Protein AF-A0A918MX48-F1 (afdb_monomer_lite)

Sequence (184 aa):
MATEWIDIVDTTIKIGLGAIITALASFSTTKFQNSKAVEKESKQIKREMLLVAVEKSDEYIQFLSEYFSRLAGLVDSLPKANSEPDFWQEAEDWVKEIEEKVLNARENVYIAQSRLQLLGFTEVTTILYSIRQLEVSIRQFYPNIKEQKKLPTSEFLDNWANQFSNRKNAFQQQVSNEFHTHCV

pLDDT: mean 87.93, std 11.64, range [53.25, 98.0]

Secondary structure (DSSP, 8-state):
-HHHHHHHHHHHHHHHHHHHHHHHHHHHHHHHHHHHHHHHHHHHHHHHHHHHHHHHHHHHHHHHHHHHHHHHHHHHHGGGTTT-TTHHHHHHHHHHHHHHHHHHHHHHHHHHHHHHHHTT-HHHHHHHHHHHHHHHHHHTHHHHHHHH--PPPHHHHHHHHHHHHHHHHHHHHHHHHHHHHHT-

Structure (mmCIF, N/CA/C/O backbone):
data_AF-A0A918MX48-F1
#
_entry.id   AF-A0A918MX48-F1
#
loop_
_atom_site.group_PDB
_atom_site.id
_atom_site.type_symbol
_atom_site.label_atom_id
_atom_site.label_alt_id
_atom_site.label_comp_id
_atom_site.label_asym_id
_atom_site.label_entity_id
_atom_site.label_seq_id
_atom_site.pdbx_PDB_ins_code
_atom_site.Cartn_x
_atom_site.Cartn_y
_atom_site.Cartn_z
_atom_site.occupancy
_atom_site.B_iso_or_equiv
_atom_site.auth_seq_id
_atom_site.auth_comp_id
_atom_site.auth_asym_id
_atom_site.auth_atom_id
_atom_site.pdbx_PDB_model_num
ATOM 1 N N . MET A 1 1 ? -61.805 -0.176 64.898 1.00 53.41 1 MET A N 1
ATOM 2 C CA . MET A 1 1 ? -60.732 0.843 64.881 1.00 53.41 1 MET A CA 1
ATOM 3 C C . MET A 1 1 ? -59.317 0.270 65.058 1.00 53.41 1 MET A C 1
ATOM 5 O O . MET A 1 1 ? -58.376 0.976 64.739 1.00 53.41 1 MET A O 1
ATOM 9 N N . ALA A 1 2 ? -59.118 -0.980 65.520 1.00 53.25 2 ALA A N 1
ATOM 10 C CA . ALA A 1 2 ? -57.775 -1.591 65.603 1.00 53.25 2 ALA A CA 1
ATOM 11 C C . ALA A 1 2 ? -57.290 -2.238 64.283 1.00 53.25 2 ALA A C 1
ATOM 13 O O . ALA A 1 2 ? -56.091 -2.336 64.052 1.00 53.25 2 ALA A O 1
ATOM 14 N N . THR A 1 3 ? -58.209 -2.654 63.408 1.00 59.28 3 THR A N 1
ATOM 15 C CA . THR A 1 3 ? -57.914 -3.300 62.116 1.00 59.28 3 THR A CA 1
ATOM 16 C C . THR A 1 3 ? -57.483 -2.317 61.020 1.00 59.28 3 THR A C 1
ATOM 18 O O . THR A 1 3 ? -56.570 -2.629 60.268 1.00 59.28 3 THR A O 1
ATOM 21 N N . GLU A 1 4 ? -58.036 -1.098 60.984 1.00 60.75 4 GLU A N 1
ATOM 22 C CA . GLU A 1 4 ? -57.677 -0.071 59.983 1.00 60.75 4 GLU A CA 1
ATOM 23 C C . GLU A 1 4 ? -56.207 0.362 60.057 1.00 60.75 4 GLU A C 1
ATOM 25 O O . GLU A 1 4 ? -55.566 0.538 59.028 1.00 60.75 4 GLU A O 1
ATOM 30 N N . TRP A 1 5 ? -55.638 0.495 61.260 1.00 54.50 5 TRP A N 1
ATOM 31 C CA . TRP A 1 5 ? -54.227 0.868 61.418 1.00 54.50 5 TRP A CA 1
ATOM 32 C C . TRP A 1 5 ? -53.270 -0.225 60.929 1.00 54.50 5 TRP A C 1
ATOM 34 O O . TRP A 1 5 ? -52.214 0.089 60.388 1.00 54.50 5 TRP A O 1
ATOM 44 N N . ILE A 1 6 ? -53.644 -1.497 61.083 1.00 63.66 6 ILE A N 1
ATOM 45 C CA . ILE A 1 6 ? -52.844 -2.637 60.616 1.00 63.66 6 ILE A CA 1
ATOM 46 C C . ILE A 1 6 ? -52.902 -2.734 59.084 1.00 63.66 6 ILE A C 1
ATOM 48 O O . ILE A 1 6 ? -51.861 -2.911 58.452 1.00 63.66 6 ILE A O 1
ATOM 52 N N . ASP A 1 7 ? -54.076 -2.518 58.482 1.00 61.09 7 ASP A N 1
ATOM 53 C CA . ASP A 1 7 ? -54.243 -2.513 57.020 1.00 61.09 7 ASP A CA 1
ATOM 54 C C . ASP A 1 7 ? -53.530 -1.330 56.342 1.00 61.09 7 ASP A C 1
ATOM 56 O O . ASP A 1 7 ? -52.930 -1.490 55.275 1.00 61.09 7 ASP A O 1
ATOM 60 N N . ILE A 1 8 ? -53.524 -0.145 56.965 1.00 62.09 8 ILE A N 1
ATOM 61 C CA . ILE A 1 8 ? -52.783 1.026 56.464 1.00 62.09 8 ILE A CA 1
ATOM 62 C C . ILE A 1 8 ? -51.270 0.766 56.498 1.00 62.09 8 ILE A C 1
ATOM 64 O O . ILE A 1 8 ? -50.558 1.133 55.559 1.00 62.09 8 ILE A O 1
ATOM 68 N N . VAL A 1 9 ? -50.766 0.104 57.543 1.00 65.12 9 VAL A N 1
ATOM 69 C CA . VAL A 1 9 ? -49.341 -0.235 57.674 1.00 65.12 9 VAL A CA 1
ATOM 70 C C . VAL A 1 9 ? -48.923 -1.303 56.656 1.00 65.12 9 VAL A C 1
ATOM 72 O O . VAL A 1 9 ? -47.915 -1.109 55.978 1.00 65.12 9 VAL A O 1
ATOM 75 N N . ASP A 1 10 ? -49.703 -2.372 56.464 1.00 57.59 10 ASP A N 1
ATOM 76 C CA . ASP A 1 10 ? -49.417 -3.409 55.454 1.00 57.59 10 ASP A CA 1
ATOM 77 C C . ASP A 1 10 ? -49.430 -2.839 54.024 1.00 57.59 10 ASP A C 1
ATOM 79 O O . ASP A 1 10 ? -48.530 -3.097 53.219 1.00 57.59 10 ASP A O 1
ATOM 83 N N . THR A 1 11 ? -50.400 -1.972 53.730 1.00 62.78 11 THR A N 1
ATOM 84 C CA . THR A 1 11 ? -50.514 -1.303 52.427 1.00 62.78 11 THR A CA 1
ATOM 85 C C . THR A 1 11 ? -49.343 -0.346 52.182 1.00 62.78 11 THR A C 1
ATOM 87 O O . THR A 1 11 ? -48.757 -0.345 51.098 1.00 62.78 11 THR A O 1
ATOM 90 N N . THR A 1 12 ? -48.930 0.422 53.195 1.00 59.81 12 THR A N 1
ATOM 91 C CA . THR A 1 12 ? -47.794 1.356 53.093 1.00 59.81 12 THR A CA 1
ATOM 92 C C . THR A 1 12 ? -46.466 0.619 52.919 1.00 59.81 12 THR A C 1
ATOM 94 O O . THR A 1 12 ? -45.634 1.037 52.114 1.00 59.81 12 THR A O 1
ATOM 97 N N . ILE A 1 13 ? -46.272 -0.510 53.611 1.00 61.72 13 ILE A N 1
ATOM 98 C CA . ILE A 1 13 ? -45.080 -1.357 53.460 1.00 61.72 13 ILE A CA 1
ATOM 99 C C . ILE A 1 13 ? -45.036 -1.976 52.060 1.00 61.72 13 ILE A C 1
ATOM 101 O O . ILE A 1 13 ? -43.988 -1.937 51.419 1.00 61.72 13 ILE A O 1
ATOM 105 N N . LYS A 1 14 ? -46.159 -2.483 51.535 1.00 62.56 14 LYS A N 1
ATOM 106 C CA . LYS A 1 14 ? -46.230 -3.034 50.168 1.00 62.56 14 LYS A CA 1
ATOM 107 C C . LYS A 1 14 ? -45.936 -1.986 49.096 1.00 62.56 14 LYS A C 1
ATOM 109 O O . LYS A 1 14 ? -45.172 -2.262 48.170 1.00 62.56 14 LYS A O 1
ATOM 114 N N . ILE A 1 15 ? -46.491 -0.782 49.233 1.00 67.19 15 ILE A N 1
ATOM 115 C CA . ILE A 1 15 ? -46.255 0.320 48.290 1.00 67.19 15 ILE A CA 1
ATOM 116 C C . ILE A 1 15 ? -44.806 0.817 48.391 1.00 67.19 15 ILE A C 1
ATOM 118 O O . ILE A 1 15 ? -44.139 0.983 47.368 1.00 67.19 15 ILE A O 1
ATOM 122 N N . GLY A 1 16 ? -44.286 0.997 49.608 1.00 64.50 16 GLY A N 1
ATOM 123 C CA . GLY A 1 16 ? -42.907 1.424 49.848 1.00 64.50 16 GLY A CA 1
ATOM 124 C C . GLY A 1 16 ? -41.877 0.418 49.330 1.00 64.50 16 GLY A C 1
ATOM 125 O O . GLY A 1 16 ? -40.906 0.803 48.680 1.00 64.50 16 GLY A O 1
ATOM 126 N N . LEU A 1 17 ? -42.118 -0.880 49.530 1.00 68.00 17 LEU A N 1
ATOM 127 C CA . LEU A 1 17 ? -41.256 -1.944 49.017 1.00 68.00 17 LEU A CA 1
ATOM 128 C C . LEU A 1 17 ? -41.303 -2.014 47.482 1.00 68.00 17 LEU A C 1
ATOM 130 O O . LEU A 1 17 ? -40.258 -2.132 46.844 1.00 68.00 17 LEU A O 1
ATOM 134 N N . GLY A 1 18 ? -42.487 -1.861 46.879 1.00 66.75 18 GLY A N 1
ATOM 135 C CA . GLY A 1 18 ? -42.643 -1.774 45.424 1.00 66.75 18 GLY A CA 1
ATOM 136 C C . GLY A 1 18 ? -41.895 -0.583 44.814 1.00 66.75 18 GLY A C 1
ATOM 137 O O . GLY A 1 18 ? -41.223 -0.731 43.789 1.00 66.75 18 GLY A O 1
ATOM 138 N N . ALA A 1 19 ? -41.930 0.579 45.473 1.00 71.69 19 ALA A N 1
ATOM 139 C CA . ALA A 1 19 ? -41.192 1.769 45.052 1.00 71.69 19 ALA A CA 1
ATOM 140 C C . ALA A 1 19 ? -39.667 1.577 45.144 1.00 71.69 19 ALA A C 1
ATOM 142 O O . ALA A 1 19 ? -38.948 1.945 44.215 1.00 71.69 19 ALA A O 1
ATOM 143 N N . ILE A 1 20 ? -39.167 0.942 46.212 1.00 69.31 20 ILE A N 1
ATOM 144 C CA . ILE A 1 20 ? -37.735 0.638 46.383 1.00 69.31 20 ILE A CA 1
ATOM 145 C C . ILE A 1 20 ? -37.249 -0.360 45.324 1.00 69.31 20 ILE A C 1
ATOM 147 O O . ILE A 1 20 ? -36.212 -0.131 44.700 1.00 69.31 20 ILE A O 1
ATOM 151 N N . ILE A 1 21 ? -38.004 -1.435 45.068 1.00 68.69 21 ILE A N 1
ATOM 152 C CA . ILE A 1 21 ? -37.676 -2.412 44.017 1.00 68.69 21 ILE A CA 1
ATOM 153 C C . ILE A 1 21 ? -37.633 -1.721 42.649 1.00 68.69 21 ILE A C 1
ATOM 155 O O . ILE A 1 21 ? -36.697 -1.934 41.880 1.00 68.69 21 ILE A O 1
ATOM 159 N N . THR A 1 22 ? -38.596 -0.840 42.369 1.00 69.50 22 THR A N 1
ATOM 160 C CA . THR A 1 22 ? -38.654 -0.080 41.112 1.00 69.50 22 THR A CA 1
ATOM 161 C C . THR A 1 22 ? -37.476 0.883 40.976 1.00 69.50 22 THR A C 1
ATOM 163 O O . THR A 1 22 ? -36.884 0.971 39.901 1.00 69.50 22 THR A O 1
ATOM 166 N N . ALA A 1 23 ? -37.083 1.569 42.051 1.00 67.31 23 ALA A N 1
ATOM 167 C CA . ALA A 1 23 ? -35.927 2.462 42.056 1.00 67.31 23 ALA A CA 1
ATOM 168 C C . ALA A 1 23 ? -34.610 1.701 41.816 1.00 67.31 23 ALA A C 1
ATOM 170 O O . ALA A 1 23 ? -33.801 2.123 40.989 1.00 67.31 23 ALA A O 1
ATOM 171 N N . LEU A 1 24 ? -34.418 0.548 42.469 1.00 70.94 24 LEU A N 1
ATOM 172 C CA . LEU A 1 24 ? -33.241 -0.307 42.275 1.00 70.94 24 LEU A CA 1
ATOM 173 C C . LEU A 1 24 ? -33.189 -0.911 40.866 1.00 70.94 24 LEU A C 1
ATOM 175 O O . LEU A 1 24 ? -32.135 -0.898 40.226 1.00 70.94 24 LEU A O 1
ATOM 179 N N . ALA A 1 25 ? -34.325 -1.395 40.358 1.00 67.81 25 ALA A N 1
ATOM 180 C CA . ALA A 1 25 ? -34.434 -1.920 39.001 1.00 67.81 25 ALA A CA 1
ATOM 181 C C . ALA A 1 25 ? -34.165 -0.827 37.958 1.00 67.81 25 ALA A C 1
ATOM 183 O O . ALA A 1 25 ? -33.414 -1.058 37.010 1.00 67.81 25 ALA A O 1
ATOM 184 N N . SER A 1 26 ? -34.705 0.377 38.163 1.00 70.56 26 SER A N 1
ATOM 185 C CA . SER A 1 26 ? -34.481 1.527 37.282 1.00 70.56 26 SER A CA 1
ATOM 186 C C . SER A 1 26 ? -33.014 1.951 37.294 1.00 70.56 26 SER A C 1
ATOM 188 O O . SER A 1 26 ? -32.421 2.097 36.234 1.00 70.56 26 SER A O 1
ATOM 190 N N . PHE A 1 27 ? -32.381 2.060 38.466 1.00 72.12 27 PHE A N 1
ATOM 191 C CA . PHE A 1 27 ? -30.959 2.400 38.568 1.00 72.12 27 PHE A CA 1
ATOM 192 C C . PHE A 1 27 ? -30.057 1.364 37.878 1.00 72.12 27 PHE A C 1
ATOM 194 O O . PHE A 1 27 ? -29.161 1.729 37.113 1.00 72.12 27 PHE A O 1
ATOM 201 N N . SER A 1 28 ? -30.323 0.071 38.095 1.00 70.88 28 SER A N 1
ATOM 202 C CA . SER A 1 28 ? -29.610 -1.025 37.427 1.00 70.88 28 SER A CA 1
ATOM 203 C C . SER A 1 28 ? -29.786 -0.974 35.905 1.00 70.88 28 SER A C 1
ATOM 205 O O . SER A 1 28 ? -28.806 -1.028 35.158 1.00 70.88 28 SER A O 1
ATOM 207 N N . THR A 1 29 ? -31.022 -0.779 35.439 1.00 68.38 29 THR A N 1
ATOM 208 C CA . THR A 1 29 ? -31.354 -0.710 34.010 1.00 68.38 29 THR A CA 1
ATOM 209 C C . THR A 1 29 ? -30.712 0.504 33.344 1.00 68.38 29 THR A C 1
ATOM 211 O O . THR A 1 29 ? -30.097 0.352 32.294 1.00 68.38 29 THR A O 1
ATOM 214 N N . THR A 1 30 ? -30.758 1.683 33.969 1.00 68.75 30 THR A N 1
ATOM 215 C CA . THR A 1 30 ? -30.115 2.904 33.461 1.00 68.75 30 THR A CA 1
ATOM 216 C C . THR A 1 30 ? -28.597 2.750 33.390 1.00 68.75 30 THR A C 1
ATOM 218 O O . THR A 1 30 ? -27.987 3.113 32.387 1.00 68.75 30 THR A O 1
ATOM 221 N N . LYS A 1 31 ? -27.961 2.153 34.409 1.00 72.94 31 LYS A N 1
ATOM 222 C CA . LYS A 1 31 ? -26.514 1.884 34.384 1.00 72.94 31 LYS A CA 1
ATOM 223 C C . LYS A 1 31 ? -26.143 0.911 33.260 1.00 72.94 31 LYS A C 1
ATOM 225 O O . LYS A 1 31 ? -25.162 1.134 32.553 1.00 72.94 31 LYS A O 1
ATOM 230 N N . PHE A 1 32 ? -26.940 -0.138 33.068 1.00 69.44 32 PHE A N 1
ATOM 231 C CA . PHE A 1 32 ? -26.747 -1.111 31.995 1.00 69.44 32 PHE A CA 1
ATOM 232 C C . PHE A 1 32 ? -26.967 -0.500 30.602 1.00 69.44 32 PHE A C 1
ATOM 234 O O . PHE A 1 32 ? -26.176 -0.741 29.692 1.00 69.44 32 PHE A O 1
ATOM 241 N N . GLN A 1 33 ? -27.995 0.336 30.436 1.00 70.06 33 GLN A N 1
ATOM 242 C CA . GLN A 1 33 ? -28.267 1.065 29.195 1.00 70.06 33 GLN A CA 1
ATOM 243 C C . GLN A 1 33 ? -27.150 2.057 28.860 1.00 70.06 33 GLN A C 1
ATOM 245 O O . GLN A 1 33 ? -26.678 2.059 27.726 1.00 70.06 33 GLN A O 1
ATOM 250 N N . ASN A 1 34 ? -26.667 2.830 29.837 1.00 75.44 34 ASN A N 1
ATOM 251 C CA . ASN A 1 34 ? -25.547 3.753 29.642 1.00 75.44 34 ASN A CA 1
ATOM 252 C C . ASN A 1 34 ? -24.256 3.009 29.279 1.00 75.44 34 ASN A C 1
ATOM 254 O O . ASN A 1 34 ? -23.550 3.425 28.367 1.00 75.44 34 ASN A O 1
ATOM 258 N N . SER A 1 35 ? -23.972 1.874 29.928 1.00 77.31 35 SER A N 1
ATOM 259 C CA . SER A 1 35 ? -22.823 1.031 29.569 1.00 77.31 35 SER A CA 1
ATOM 260 C C . SER A 1 35 ? -22.915 0.535 28.125 1.00 77.31 35 SER A C 1
ATOM 262 O O . SER A 1 35 ? -21.932 0.599 27.393 1.00 77.31 35 SER A O 1
ATOM 264 N N . LYS A 1 36 ? -24.097 0.075 27.694 1.00 81.44 36 LYS A N 1
ATOM 265 C CA . LYS A 1 36 ? -24.333 -0.347 26.306 1.00 81.44 36 LYS A CA 1
ATOM 266 C C . LYS A 1 36 ? -24.227 0.807 25.313 1.00 81.44 36 LYS A C 1
ATOM 268 O O . LYS A 1 36 ? -23.753 0.600 24.201 1.00 81.44 36 LYS A O 1
ATOM 273 N N . ALA A 1 37 ? -24.673 2.004 25.693 1.00 78.62 37 ALA A N 1
ATOM 274 C CA . ALA A 1 37 ? -24.559 3.194 24.858 1.00 78.62 37 ALA A CA 1
ATOM 275 C C . ALA A 1 37 ? -23.087 3.573 24.633 1.00 78.62 37 ALA A C 1
ATOM 277 O O . ALA A 1 37 ? -22.687 3.751 23.487 1.00 78.62 37 ALA A O 1
ATOM 278 N N . VAL A 1 38 ? -22.276 3.584 25.697 1.00 80.31 38 VAL A N 1
ATOM 279 C CA . VAL A 1 38 ? -20.828 3.849 25.624 1.00 80.31 38 VAL A CA 1
ATOM 280 C C . VAL A 1 38 ? -20.102 2.776 24.808 1.00 80.31 38 VAL A C 1
ATOM 282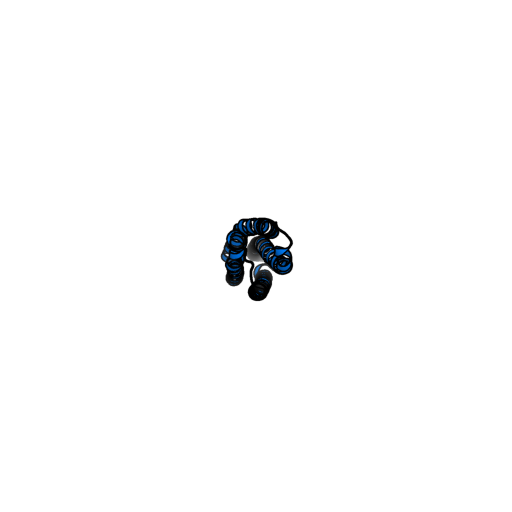 O O . VAL A 1 38 ? -19.245 3.093 23.987 1.00 80.31 38 VAL A O 1
ATOM 285 N N . GLU A 1 39 ? -20.450 1.499 24.985 1.00 83.94 39 GLU A N 1
ATOM 286 C CA . GLU A 1 39 ? -19.871 0.414 24.184 1.00 83.94 39 GLU A CA 1
ATOM 287 C C . GLU A 1 39 ? -20.217 0.568 22.696 1.00 83.94 39 GLU A C 1
ATOM 289 O O . GLU A 1 39 ? -19.342 0.454 21.837 1.00 83.94 39 GLU A O 1
ATOM 294 N N . LYS A 1 40 ? -21.481 0.878 22.385 1.00 85.06 40 LYS A N 1
ATOM 295 C CA . LYS A 1 40 ? -21.941 1.117 21.014 1.00 85.06 40 LYS A CA 1
ATOM 296 C C . LYS A 1 40 ? -21.210 2.298 20.373 1.00 85.06 40 LYS A C 1
ATOM 298 O O . LYS A 1 40 ? -20.770 2.178 19.233 1.00 85.06 40 LYS A O 1
ATOM 303 N N . GLU A 1 41 ? -21.063 3.403 21.097 1.00 83.69 41 GLU A N 1
ATOM 304 C CA . GLU A 1 41 ? -20.322 4.583 20.643 1.00 83.69 41 GLU A CA 1
ATOM 305 C C . GLU A 1 41 ? -18.843 4.251 20.405 1.00 83.69 41 GLU A C 1
ATOM 307 O O . GLU A 1 41 ? -18.296 4.575 19.354 1.00 83.69 41 GLU A O 1
ATOM 312 N N . SER A 1 42 ? -18.210 3.502 21.313 1.00 83.88 42 SER A N 1
ATOM 313 C CA . SER A 1 42 ? -16.828 3.046 21.137 1.00 83.88 42 SER A CA 1
ATOM 314 C C . SER A 1 42 ? -16.663 2.173 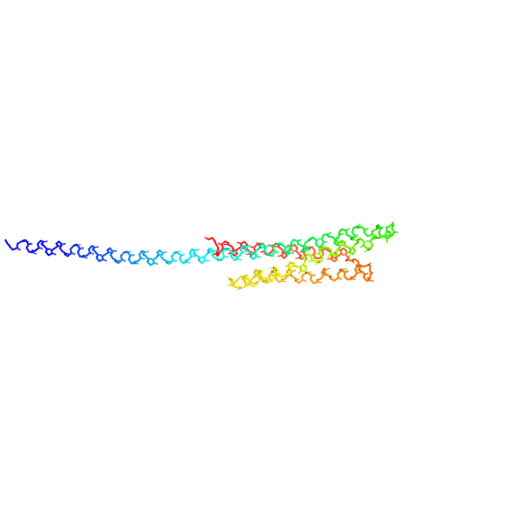19.889 1.00 83.88 42 SER A C 1
ATOM 316 O O . SER A 1 42 ? -15.755 2.414 19.092 1.00 83.88 42 SER A O 1
ATOM 318 N N . LYS A 1 43 ? -17.552 1.193 19.670 1.00 88.62 43 LYS A N 1
ATOM 319 C CA . LYS A 1 43 ? -17.542 0.362 18.452 1.00 88.62 43 LYS A CA 1
ATOM 320 C C . LYS A 1 43 ? -17.750 1.200 17.190 1.00 88.62 43 LYS A C 1
ATOM 322 O O . LYS A 1 43 ? -17.098 0.941 16.181 1.00 88.62 43 LYS A O 1
ATOM 327 N N . GLN A 1 44 ? -18.624 2.204 17.243 1.00 88.06 44 GLN A N 1
ATOM 328 C CA . GLN A 1 44 ? -18.864 3.111 16.124 1.00 88.06 44 GLN A CA 1
ATOM 329 C C . GLN A 1 44 ? -17.612 3.928 15.783 1.00 88.06 44 GLN A C 1
ATOM 331 O O . GLN A 1 44 ? -17.182 3.909 14.632 1.00 88.06 44 GLN A O 1
ATOM 336 N N . ILE A 1 45 ? -16.980 4.565 16.772 1.00 87.06 45 ILE A N 1
ATOM 337 C CA . ILE A 1 45 ? -15.749 5.344 16.568 1.00 87.06 45 ILE A CA 1
ATOM 338 C C . ILE A 1 45 ? -14.637 4.454 16.000 1.00 87.06 45 ILE A C 1
ATOM 340 O O . ILE A 1 45 ? -13.975 4.833 15.034 1.00 87.06 45 ILE A O 1
ATOM 344 N N . LYS A 1 46 ? -14.452 3.242 16.545 1.00 88.31 46 LYS A N 1
ATOM 345 C CA . LYS A 1 46 ? -13.467 2.278 16.024 1.00 88.31 46 LYS A CA 1
ATOM 346 C C . LYS A 1 46 ? -13.737 1.922 14.566 1.00 88.31 46 LYS A C 1
ATOM 348 O O . LYS A 1 46 ? -12.807 1.920 13.762 1.00 88.31 46 LYS A O 1
ATOM 353 N N . ARG A 1 47 ? -15.003 1.665 14.221 1.00 91.44 47 ARG A N 1
ATOM 354 C CA . ARG A 1 47 ? -15.429 1.364 12.852 1.00 91.44 47 ARG A CA 1
ATOM 355 C C . ARG A 1 47 ? -15.109 2.518 11.907 1.00 91.44 47 ARG A C 1
ATOM 357 O O . ARG A 1 47 ? -14.512 2.287 10.865 1.00 91.44 47 ARG A O 1
ATOM 364 N N . GLU A 1 48 ? -15.469 3.744 12.271 1.00 91.25 48 GLU A N 1
ATOM 365 C CA . GLU A 1 48 ? -15.209 4.938 11.457 1.00 91.25 48 GLU A CA 1
ATOM 366 C C . GLU A 1 48 ? -13.704 5.175 11.268 1.00 91.25 48 GLU A C 1
ATOM 368 O O . GLU A 1 48 ? -13.237 5.366 10.145 1.00 91.25 48 GLU A O 1
ATOM 373 N N . MET A 1 49 ? -12.917 5.088 12.345 1.00 89.38 49 MET A N 1
ATOM 374 C CA . MET A 1 49 ? -11.461 5.235 12.272 1.00 89.38 49 MET A CA 1
ATOM 375 C C . MET A 1 49 ? -10.811 4.162 11.394 1.00 89.38 49 MET A C 1
ATOM 377 O O . MET A 1 49 ? -9.915 4.492 10.612 1.00 89.38 49 MET A O 1
ATOM 381 N N . LEU A 1 50 ? -11.264 2.908 11.508 1.00 92.44 50 LEU A N 1
ATOM 382 C CA . LEU A 1 50 ? -10.778 1.796 10.695 1.00 92.44 50 LEU A CA 1
ATOM 383 C C . LEU A 1 50 ? -11.146 1.985 9.221 1.00 92.44 50 LEU A C 1
ATOM 385 O O . LEU A 1 50 ? -10.273 1.850 8.373 1.00 92.44 50 LEU A O 1
ATOM 389 N N . LEU A 1 51 ? -12.391 2.353 8.908 1.00 91.25 51 LEU A N 1
ATOM 390 C CA . LEU A 1 51 ? -12.831 2.573 7.526 1.00 91.25 51 LEU A CA 1
ATOM 391 C C . LEU A 1 51 ? -12.020 3.670 6.834 1.00 91.25 51 LEU A C 1
ATOM 393 O O . LEU A 1 51 ? -11.567 3.466 5.713 1.00 91.25 51 LEU A O 1
ATOM 397 N N . VAL A 1 52 ? -11.751 4.787 7.516 1.00 90.00 52 VAL A N 1
ATOM 398 C CA . VAL A 1 52 ? -10.902 5.834 6.930 1.00 90.00 52 VAL A CA 1
ATOM 399 C C . VAL A 1 52 ? -9.449 5.368 6.795 1.00 90.00 52 VAL A C 1
ATOM 401 O O . VAL A 1 52 ? -8.778 5.723 5.830 1.00 90.00 52 VAL A O 1
ATOM 404 N N . ALA A 1 53 ? -8.930 4.573 7.737 1.00 91.06 53 ALA A N 1
ATOM 405 C CA . ALA A 1 53 ? -7.588 4.009 7.599 1.00 91.06 53 ALA A CA 1
ATOM 406 C C . ALA A 1 53 ? -7.488 3.067 6.387 1.00 91.06 53 ALA A C 1
ATOM 408 O O . ALA A 1 53 ? -6.483 3.093 5.678 1.00 91.06 53 ALA A O 1
ATOM 409 N N . VAL A 1 54 ? -8.531 2.278 6.126 1.00 94.81 54 VAL A N 1
ATOM 410 C CA . VAL A 1 54 ? -8.627 1.401 4.952 1.00 94.81 54 VAL A CA 1
ATOM 411 C C . VAL A 1 54 ? -8.702 2.221 3.670 1.00 94.81 54 VAL A C 1
ATOM 413 O O . VAL A 1 54 ? -7.848 2.036 2.815 1.00 94.81 54 VAL A O 1
ATOM 416 N N . GLU A 1 55 ? -9.612 3.193 3.577 1.00 92.56 55 GLU A N 1
ATOM 417 C CA . GLU A 1 55 ? -9.750 4.085 2.413 1.00 92.56 55 GLU A CA 1
ATOM 418 C C . GLU A 1 55 ? -8.411 4.740 2.033 1.00 92.56 55 GLU A C 1
ATOM 420 O O . GLU A 1 55 ? -7.974 4.702 0.884 1.00 92.56 55 GLU A O 1
ATOM 425 N N . LYS A 1 56 ? -7.711 5.284 3.033 1.00 90.81 56 LYS A N 1
ATOM 426 C CA . LYS A 1 56 ? -6.412 5.939 2.856 1.00 90.81 56 LYS A CA 1
ATOM 427 C C . LYS A 1 56 ? -5.296 4.969 2.466 1.00 90.81 56 LYS A C 1
ATOM 429 O O . LYS A 1 56 ? -4.386 5.349 1.730 1.00 90.81 56 LYS A O 1
ATOM 434 N N . SER A 1 57 ? -5.353 3.732 2.956 1.00 94.75 57 SER A N 1
ATOM 435 C CA . SER A 1 57 ? -4.405 2.680 2.575 1.00 94.75 57 SER A CA 1
ATOM 436 C C . SER A 1 57 ? -4.664 2.183 1.156 1.00 94.75 57 SER A C 1
ATOM 438 O O . SER A 1 57 ? -3.710 1.966 0.413 1.00 94.75 57 SER A O 1
ATOM 440 N N . ASP A 1 58 ? -5.929 2.029 0.770 1.00 93.19 58 ASP A N 1
ATOM 441 C CA . ASP A 1 58 ? -6.339 1.519 -0.537 1.00 93.19 58 ASP A CA 1
ATOM 442 C C . ASP A 1 58 ? -5.937 2.468 -1.663 1.00 93.19 58 ASP A C 1
ATOM 444 O O . ASP A 1 58 ? -5.388 2.010 -2.662 1.00 93.19 58 ASP A O 1
ATOM 448 N N . GLU A 1 59 ? -6.112 3.780 -1.481 1.00 94.19 59 GLU A N 1
ATOM 449 C CA . GLU A 1 59 ? -5.644 4.787 -2.443 1.00 94.19 59 GLU A CA 1
ATOM 450 C C . GLU A 1 59 ? -4.130 4.659 -2.699 1.00 94.19 59 GLU A C 1
ATOM 452 O O . GLU A 1 59 ? -3.672 4.595 -3.842 1.00 94.19 59 GLU A O 1
ATOM 457 N N . TYR A 1 60 ? -3.341 4.537 -1.630 1.00 96.56 60 TYR A N 1
ATOM 458 C CA . TYR A 1 60 ? -1.897 4.339 -1.730 1.00 96.56 60 TYR A CA 1
ATOM 459 C C . TYR A 1 60 ? -1.530 3.007 -2.409 1.00 96.56 60 TYR A C 1
ATOM 461 O O . TYR A 1 60 ? -0.689 2.976 -3.311 1.00 96.56 60 TYR A O 1
ATOM 469 N N . ILE A 1 61 ? -2.172 1.903 -2.011 1.00 97.19 61 ILE A N 1
ATOM 470 C CA . ILE A 1 61 ? -1.960 0.568 -2.594 1.00 97.19 61 ILE A CA 1
ATOM 471 C C . ILE A 1 61 ? -2.328 0.567 -4.083 1.00 97.19 61 ILE A C 1
ATOM 473 O O . ILE A 1 61 ? -1.637 -0.067 -4.882 1.00 97.19 61 ILE A O 1
ATOM 477 N N . GLN A 1 62 ? -3.385 1.281 -4.471 1.00 96.81 62 GLN A N 1
ATOM 478 C CA . GLN A 1 62 ? -3.810 1.420 -5.858 1.00 96.81 62 GLN A CA 1
ATOM 479 C C . GLN A 1 62 ? -2.737 2.117 -6.695 1.00 96.81 62 GLN A C 1
ATOM 481 O O . GLN A 1 62 ? -2.323 1.561 -7.713 1.00 96.81 62 GLN A O 1
ATOM 486 N N . PHE A 1 63 ? -2.235 3.276 -6.260 1.00 97.31 63 PHE A N 1
ATOM 487 C CA . PHE A 1 63 ? -1.183 3.973 -7.005 1.00 97.31 63 PHE A CA 1
ATOM 488 C C . PHE A 1 63 ? 0.119 3.175 -7.062 1.00 97.31 63 PHE A C 1
ATOM 490 O O . PHE A 1 63 ? 0.778 3.160 -8.098 1.00 97.31 63 PHE A O 1
ATOM 497 N N . LEU A 1 64 ? 0.470 2.446 -6.000 1.00 97.19 64 LEU A N 1
ATOM 498 C CA . LEU A 1 64 ? 1.640 1.569 -6.011 1.00 97.19 64 LEU A CA 1
ATOM 499 C C . LEU A 1 64 ? 1.476 0.395 -6.997 1.00 97.19 64 LEU A C 1
ATOM 501 O O . LEU A 1 64 ? 2.418 0.034 -7.702 1.00 97.19 64 LEU A O 1
ATOM 505 N N . SER A 1 65 ? 0.272 -0.174 -7.092 1.00 97.38 65 SER A N 1
ATOM 506 C CA . SER A 1 65 ? -0.059 -1.215 -8.073 1.00 97.38 65 SER A CA 1
ATOM 507 C C . SER A 1 65 ? -0.025 -0.686 -9.510 1.00 97.38 65 SER A C 1
ATOM 509 O O . SER A 1 65 ? 0.435 -1.378 -10.421 1.00 97.38 65 SER A O 1
ATOM 511 N N . GLU A 1 66 ? -0.512 0.534 -9.733 1.00 97.62 66 GLU A N 1
ATOM 512 C CA . GLU A 1 66 ? -0.454 1.196 -11.037 1.00 97.62 66 GLU A CA 1
ATOM 513 C C . GLU A 1 66 ? 0.994 1.519 -11.425 1.00 97.62 66 GLU A C 1
ATOM 515 O O . GLU A 1 66 ? 1.379 1.286 -12.569 1.00 97.62 66 GLU A O 1
ATOM 520 N N . TYR A 1 67 ? 1.825 1.949 -10.471 1.00 97.56 67 TYR A N 1
ATOM 521 C CA . TYR A 1 67 ? 3.254 2.184 -10.687 1.00 97.56 67 TYR A CA 1
ATOM 522 C C . TYR A 1 67 ? 3.956 0.935 -11.216 1.00 97.56 67 TYR A C 1
ATOM 524 O O . TYR A 1 67 ? 4.648 0.977 -12.234 1.00 97.56 67 TYR A O 1
ATOM 532 N N . PHE A 1 68 ? 3.725 -0.198 -10.550 1.00 97.62 68 PHE A N 1
ATOM 533 C CA . PHE A 1 68 ? 4.207 -1.494 -11.008 1.00 97.62 68 PHE A CA 1
ATOM 534 C C . PHE A 1 68 ? 3.717 -1.825 -12.418 1.00 97.62 68 PHE A C 1
ATOM 536 O O . PHE A 1 68 ? 4.516 -2.212 -13.267 1.00 97.62 68 PHE A O 1
ATOM 543 N N . SER A 1 69 ? 2.425 -1.626 -12.683 1.00 97.62 69 SER A N 1
ATOM 544 C CA . SER A 1 69 ? 1.821 -1.950 -13.978 1.00 97.62 69 SER A CA 1
ATOM 545 C C . SER A 1 69 ? 2.427 -1.125 -15.116 1.00 97.62 69 SER A C 1
ATOM 547 O O . SER A 1 69 ? 2.689 -1.664 -16.189 1.00 97.62 69 SER A O 1
ATOM 549 N N . ARG A 1 70 ? 2.709 0.165 -14.880 1.00 97.31 70 ARG A N 1
ATOM 550 C CA . ARG A 1 70 ? 3.380 1.034 -15.859 1.00 97.31 70 ARG A CA 1
ATOM 551 C C . ARG A 1 70 ? 4.812 0.569 -16.130 1.00 97.31 70 ARG A C 1
ATOM 553 O O . ARG A 1 70 ? 5.197 0.454 -17.288 1.00 97.31 70 ARG A O 1
ATOM 560 N N . LEU A 1 71 ? 5.582 0.222 -15.095 1.00 97.06 71 LEU A N 1
ATOM 561 C CA . LEU A 1 71 ? 6.930 -0.327 -15.288 1.00 97.06 71 LEU A CA 1
ATOM 562 C C . LEU A 1 71 ? 6.928 -1.666 -16.032 1.00 97.06 71 LEU A C 1
ATOM 564 O O . LEU A 1 71 ? 7.766 -1.868 -16.907 1.00 97.06 71 LEU A O 1
ATOM 568 N N . ALA A 1 72 ? 6.000 -2.566 -15.706 1.00 96.81 72 ALA A N 1
ATOM 569 C CA . ALA A 1 72 ? 5.854 -3.836 -16.409 1.00 96.81 72 ALA A CA 1
ATOM 570 C C . ALA A 1 72 ? 5.509 -3.617 -17.891 1.00 96.81 72 ALA A C 1
ATOM 572 O O . ALA A 1 72 ? 6.184 -4.159 -18.763 1.00 96.81 72 ALA A O 1
ATOM 573 N N . GLY A 1 73 ? 4.555 -2.727 -18.186 1.00 95.94 73 GLY A N 1
ATOM 574 C CA . GLY A 1 73 ? 4.199 -2.373 -19.563 1.00 95.94 73 GLY A CA 1
ATOM 575 C C . GLY A 1 73 ? 5.348 -1.733 -20.353 1.00 95.94 73 GLY A C 1
ATOM 576 O O . GLY A 1 73 ? 5.480 -1.969 -21.556 1.00 95.94 73 GLY A O 1
ATOM 577 N N . LEU A 1 74 ? 6.220 -0.966 -19.689 1.00 95.81 74 LEU A N 1
ATOM 578 C CA . LEU A 1 74 ? 7.439 -0.436 -20.304 1.00 95.81 74 LEU A CA 1
ATOM 579 C C . LEU A 1 74 ? 8.460 -1.533 -20.613 1.00 95.81 74 LEU A C 1
ATOM 581 O O . LEU A 1 74 ? 9.083 -1.488 -21.672 1.00 95.81 74 LEU A O 1
ATOM 585 N N . VAL A 1 75 ? 8.621 -2.523 -19.730 1.00 95.69 75 VAL A N 1
ATOM 586 C CA . VAL A 1 75 ? 9.486 -3.687 -19.990 1.00 95.69 75 VAL A CA 1
ATOM 587 C C . VAL A 1 75 ? 8.982 -4.467 -21.202 1.00 95.69 75 VAL A C 1
ATOM 589 O O . VAL A 1 75 ? 9.776 -4.779 -22.089 1.00 95.69 75 VAL A O 1
ATOM 592 N N . ASP A 1 76 ? 7.672 -4.689 -21.305 1.00 94.38 76 ASP A N 1
ATOM 593 C CA . ASP A 1 76 ? 7.056 -5.350 -22.464 1.00 94.38 76 ASP A CA 1
ATOM 594 C C . ASP A 1 76 ? 7.217 -4.537 -23.760 1.00 94.38 76 ASP A C 1
ATOM 596 O O . ASP A 1 76 ? 7.301 -5.094 -24.858 1.00 94.38 76 ASP A O 1
ATOM 600 N N . SER A 1 77 ? 7.292 -3.209 -23.641 1.00 93.06 77 SER A N 1
ATOM 601 C CA . SER A 1 77 ? 7.460 -2.285 -24.768 1.00 93.06 77 SER A CA 1
ATOM 602 C C . SER A 1 77 ? 8.924 -2.022 -25.133 1.00 93.06 77 SER A C 1
ATOM 604 O O . SER A 1 77 ? 9.189 -1.443 -26.186 1.00 93.06 77 SER A O 1
ATOM 606 N N . LEU A 1 78 ? 9.886 -2.495 -24.332 1.00 92.62 78 LEU A N 1
ATOM 607 C CA . LEU A 1 78 ? 11.320 -2.286 -24.545 1.00 92.62 78 LEU A CA 1
ATOM 608 C C . LEU A 1 78 ? 11.830 -2.706 -25.940 1.00 92.62 78 LEU A C 1
ATOM 610 O O . LEU A 1 78 ? 12.692 -2.003 -26.471 1.00 92.62 78 LEU A O 1
ATOM 614 N N . PRO A 1 79 ? 11.317 -3.769 -26.601 1.00 92.31 79 PRO A N 1
ATOM 615 C CA . PRO A 1 79 ? 11.714 -4.096 -27.973 1.00 92.31 79 PRO A CA 1
ATOM 616 C C . PRO A 1 79 ? 11.489 -2.960 -28.985 1.00 92.31 79 PRO A C 1
ATOM 618 O O . PRO A 1 79 ? 12.177 -2.913 -30.003 1.00 92.31 79 PRO A O 1
ATOM 621 N N . LYS A 1 80 ? 10.560 -2.032 -28.707 1.00 88.50 80 LYS A N 1
ATOM 622 C CA . LYS A 1 80 ? 10.256 -0.874 -29.561 1.00 88.50 80 LYS A CA 1
ATOM 623 C C . LYS A 1 80 ? 11.208 0.305 -29.354 1.00 88.50 80 LYS A C 1
ATOM 625 O O . LYS A 1 80 ? 11.269 1.183 -30.212 1.00 88.50 80 LYS A O 1
ATOM 630 N N . ALA A 1 81 ? 12.005 0.304 -28.283 1.00 88.00 81 ALA A N 1
ATOM 631 C CA . ALA A 1 81 ? 12.868 1.427 -27.907 1.00 88.00 81 ALA A CA 1
ATOM 632 C C . ALA A 1 81 ? 13.915 1.798 -28.973 1.00 88.00 81 ALA A C 1
ATOM 634 O O . ALA A 1 81 ? 14.359 2.939 -29.033 1.00 88.00 81 ALA A O 1
ATOM 635 N N . ASN A 1 82 ? 14.315 0.848 -29.827 1.00 83.00 82 ASN A N 1
ATOM 636 C CA . ASN A 1 82 ? 15.255 1.107 -30.926 1.00 83.00 82 ASN A CA 1
ATOM 637 C C . ASN A 1 82 ? 14.588 1.734 -32.162 1.00 83.00 82 ASN A C 1
ATOM 639 O O . ASN A 1 82 ? 15.270 2.343 -32.983 1.00 83.00 82 ASN A O 1
ATOM 643 N N . SER A 1 83 ? 13.278 1.545 -32.320 1.00 89.38 83 SER A N 1
ATOM 644 C CA . SER A 1 83 ? 12.482 2.039 -33.451 1.00 89.38 83 SER A CA 1
ATOM 645 C C . SER A 1 83 ? 11.748 3.347 -33.152 1.00 89.38 83 SER A C 1
ATOM 647 O O . SER A 1 83 ? 11.293 4.006 -34.083 1.00 89.38 83 SER A O 1
ATOM 649 N N . GLU A 1 84 ? 11.653 3.733 -31.881 1.00 92.19 84 GLU A N 1
ATOM 650 C CA . GLU A 1 84 ? 10.941 4.920 -31.406 1.00 92.19 84 GLU A CA 1
ATOM 651 C C . GLU A 1 84 ? 11.943 5.880 -30.733 1.00 92.19 84 GLU A C 1
ATOM 653 O O . GLU A 1 84 ? 12.351 5.639 -29.594 1.00 92.19 84 GLU A O 1
ATOM 658 N N . PRO A 1 85 ? 12.378 6.958 -31.420 1.00 87.69 85 PRO A N 1
ATOM 659 C CA . PRO A 1 85 ? 13.395 7.887 -30.910 1.00 87.69 85 PRO A CA 1
ATOM 660 C C . PRO A 1 85 ? 13.037 8.525 -29.562 1.00 87.69 85 PRO A C 1
ATOM 662 O O . PRO A 1 85 ? 13.927 8.785 -28.749 1.00 87.69 85 PRO A O 1
ATOM 665 N N . ASP A 1 86 ? 11.740 8.723 -29.323 1.00 93.38 86 ASP A N 1
ATOM 666 C CA . ASP A 1 86 ? 11.198 9.399 -28.144 1.00 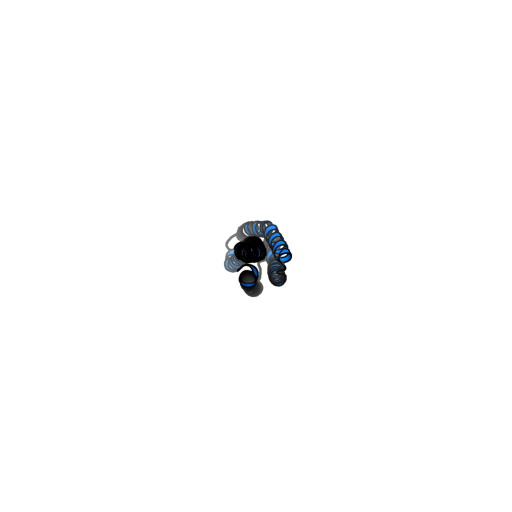93.38 86 ASP A CA 1
ATOM 667 C C . ASP A 1 86 ? 10.793 8.429 -27.018 1.00 93.38 86 ASP A C 1
ATOM 669 O O . ASP A 1 86 ? 10.379 8.877 -25.951 1.00 93.38 86 ASP A O 1
ATOM 673 N N . PHE A 1 87 ? 10.989 7.112 -27.191 1.00 94.38 87 PHE A N 1
ATOM 674 C CA . PHE A 1 87 ? 10.566 6.076 -26.234 1.00 94.38 87 PHE A CA 1
ATOM 675 C C . PHE A 1 87 ? 10.968 6.384 -24.787 1.00 94.38 87 PHE A C 1
ATOM 677 O O . PHE A 1 87 ? 10.168 6.259 -23.866 1.00 94.38 87 PHE A O 1
ATOM 684 N N . TRP A 1 88 ? 12.222 6.788 -24.567 1.00 94.12 88 TRP A N 1
ATOM 685 C CA . TRP A 1 88 ? 12.730 7.045 -23.217 1.00 94.12 88 TRP A CA 1
ATOM 686 C C . TRP A 1 88 ? 12.144 8.310 -22.591 1.00 94.12 88 TRP A C 1
ATOM 688 O O . TRP A 1 88 ? 11.968 8.345 -21.376 1.00 94.12 88 TRP A O 1
ATOM 698 N N . GLN A 1 89 ? 11.826 9.317 -23.408 1.00 94.00 89 GLN A N 1
ATOM 699 C CA . GLN A 1 89 ? 11.162 10.532 -22.945 1.00 94.00 89 GLN A CA 1
ATOM 700 C C . GLN A 1 89 ? 9.710 10.221 -22.568 1.00 94.00 89 GLN A C 1
ATOM 702 O O . GLN A 1 89 ? 9.278 10.553 -21.468 1.00 94.00 89 GLN A O 1
ATOM 707 N N . GLU A 1 90 ? 8.992 9.497 -23.430 1.00 94.19 90 GLU A N 1
ATOM 708 C CA . GLU A 1 90 ? 7.625 9.046 -23.152 1.00 94.19 90 GLU A CA 1
ATOM 709 C C . GLU A 1 90 ? 7.564 8.127 -21.924 1.00 94.19 90 GLU A C 1
ATOM 711 O O . GLU A 1 90 ? 6.662 8.256 -21.098 1.00 94.19 90 GLU A O 1
ATOM 716 N N . ALA A 1 91 ? 8.548 7.239 -21.749 1.00 95.12 91 ALA A N 1
ATOM 717 C CA . ALA A 1 91 ? 8.663 6.384 -20.573 1.00 95.12 91 ALA A CA 1
ATOM 718 C C . ALA A 1 91 ? 8.901 7.189 -19.287 1.00 95.12 91 ALA A C 1
ATOM 720 O O . ALA A 1 91 ? 8.292 6.886 -18.259 1.00 95.12 91 ALA A O 1
ATOM 721 N N . GLU A 1 92 ? 9.770 8.208 -19.329 1.00 95.44 92 GLU A N 1
ATOM 722 C CA . GLU A 1 92 ? 9.987 9.112 -18.195 1.00 95.44 92 GLU A CA 1
ATOM 723 C C . GLU A 1 92 ? 8.689 9.831 -17.825 1.00 95.44 92 GLU A C 1
ATOM 725 O O . GLU A 1 92 ? 8.283 9.774 -16.665 1.00 95.44 92 GLU A O 1
ATOM 730 N N . ASP A 1 93 ? 8.017 10.455 -18.794 1.00 95.00 93 ASP A N 1
ATOM 731 C CA . ASP A 1 93 ? 6.781 11.207 -18.560 1.00 95.00 93 ASP A CA 1
ATOM 732 C C . ASP A 1 93 ? 5.658 10.295 -18.039 1.00 95.00 93 ASP A C 1
ATOM 734 O O . ASP A 1 93 ? 4.953 10.637 -17.081 1.00 95.00 93 ASP A O 1
ATOM 738 N N . TRP A 1 94 ? 5.549 9.084 -18.592 1.00 94.06 94 TRP A N 1
ATOM 739 C CA . TRP A 1 94 ? 4.564 8.094 -18.172 1.00 94.06 94 TRP A CA 1
ATOM 740 C C . TRP A 1 94 ? 4.817 7.584 -16.744 1.00 94.06 94 TRP A C 1
ATOM 742 O O . TRP A 1 94 ? 3.868 7.396 -15.978 1.00 94.06 94 TRP A O 1
ATOM 752 N N . VAL A 1 95 ? 6.072 7.389 -16.330 1.00 96.06 95 VAL A N 1
ATOM 753 C CA . VAL A 1 95 ? 6.390 6.976 -14.949 1.00 96.06 95 VAL A CA 1
ATOM 754 C C . VAL A 1 95 ? 6.314 8.150 -13.975 1.00 96.06 95 VAL A C 1
ATOM 756 O O . VAL A 1 95 ? 5.856 7.975 -12.846 1.00 96.06 95 VAL A O 1
ATOM 759 N N . LYS A 1 96 ? 6.685 9.360 -14.398 1.00 95.69 96 LYS A N 1
ATOM 760 C CA . LYS A 1 96 ? 6.630 10.566 -13.565 1.00 95.69 96 LYS A CA 1
ATOM 761 C C . LYS A 1 96 ? 5.219 10.858 -13.057 1.00 95.69 96 LYS A C 1
ATOM 763 O O . LYS A 1 96 ? 5.041 11.156 -11.879 1.00 95.69 96 LYS A O 1
ATOM 768 N N . GLU A 1 97 ? 4.213 10.732 -13.918 1.00 95.19 97 GLU A N 1
ATOM 769 C CA . GLU A 1 97 ? 2.821 10.995 -13.536 1.00 95.19 97 GLU A CA 1
ATOM 770 C C . GLU A 1 97 ? 2.357 10.087 -12.377 1.00 95.19 97 GLU A C 1
ATOM 772 O O . GLU A 1 97 ? 1.676 10.542 -11.456 1.00 95.19 97 GLU A O 1
ATOM 777 N N . ILE A 1 98 ? 2.741 8.805 -12.382 1.00 96.62 98 ILE A N 1
ATOM 778 C CA . ILE A 1 98 ? 2.378 7.886 -11.295 1.00 96.62 98 ILE A CA 1
ATOM 779 C C . ILE A 1 98 ? 3.290 8.026 -10.071 1.00 96.62 98 ILE A C 1
ATOM 781 O O . ILE A 1 98 ? 2.830 7.855 -8.944 1.00 96.62 98 ILE A O 1
ATOM 785 N N . GLU A 1 99 ? 4.561 8.384 -10.265 1.00 94.81 99 GLU A N 1
ATOM 786 C CA . GLU A 1 99 ? 5.515 8.696 -9.196 1.00 94.81 99 GLU A CA 1
ATOM 787 C C . GLU A 1 99 ? 4.983 9.819 -8.299 1.00 94.81 99 GLU A C 1
ATOM 789 O O . GLU A 1 99 ? 4.969 9.684 -7.074 1.00 94.81 99 GLU A O 1
ATOM 794 N N . GLU A 1 100 ? 4.474 10.896 -8.900 1.00 95.38 100 GLU A N 1
ATOM 795 C CA . GLU A 1 100 ? 3.879 12.020 -8.172 1.00 95.38 100 GLU A CA 1
ATOM 796 C C . GLU A 1 100 ? 2.629 11.593 -7.384 1.00 95.38 100 GLU A C 1
ATOM 798 O O . GLU A 1 100 ? 2.477 11.957 -6.217 1.00 95.38 100 GLU A O 1
ATOM 803 N N . LYS A 1 101 ? 1.763 10.757 -7.971 1.00 96.19 101 LYS A N 1
ATOM 804 C CA . LYS A 1 101 ? 0.578 10.207 -7.287 1.00 96.19 101 LYS A CA 1
ATOM 805 C C . LYS A 1 101 ? 0.951 9.338 -6.084 1.00 96.19 101 LYS A C 1
ATOM 807 O O . LYS A 1 101 ? 0.380 9.516 -5.008 1.00 96.19 101 LYS A O 1
ATOM 812 N N . VAL A 1 102 ? 1.933 8.443 -6.230 1.00 95.56 102 VAL A N 1
ATOM 813 C CA . VAL A 1 102 ? 2.437 7.615 -5.119 1.00 95.56 102 VAL A CA 1
ATOM 814 C C . VAL A 1 102 ? 3.013 8.498 -4.014 1.00 95.56 102 VAL A C 1
ATOM 816 O O . VAL A 1 102 ? 2.695 8.289 -2.844 1.00 95.56 102 VAL A O 1
ATOM 819 N N . LEU A 1 103 ? 3.817 9.507 -4.367 1.00 93.50 103 LEU A N 1
ATOM 820 C CA . LEU A 1 103 ? 4.395 10.446 -3.406 1.00 93.50 103 LEU A CA 1
ATOM 821 C C . LEU A 1 103 ? 3.328 11.219 -2.629 1.00 93.50 103 LEU A C 1
ATOM 823 O O . LEU A 1 103 ? 3.430 11.312 -1.406 1.00 93.50 103 LEU A O 1
ATOM 827 N N . ASN A 1 104 ? 2.293 11.708 -3.308 1.00 93.19 104 ASN A N 1
ATOM 828 C CA . ASN A 1 104 ? 1.184 12.417 -2.671 1.00 93.19 104 ASN A CA 1
ATOM 829 C C . ASN A 1 104 ? 0.377 11.491 -1.745 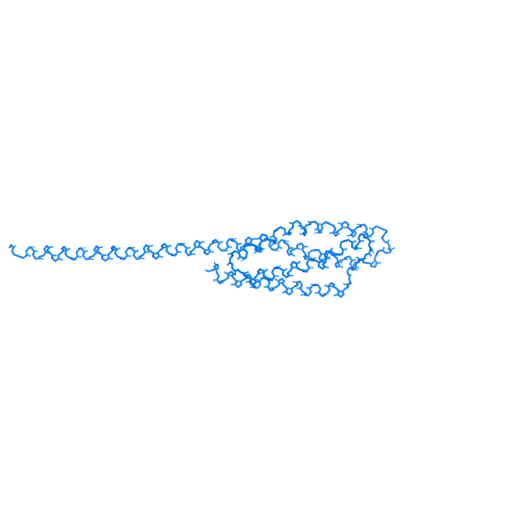1.00 93.19 104 ASN A C 1
ATOM 831 O O . ASN A 1 104 ? 0.029 11.870 -0.628 1.00 93.19 104 ASN A O 1
ATOM 835 N N . ALA A 1 105 ? 0.149 10.238 -2.148 1.00 94.44 105 ALA A N 1
ATOM 836 C CA . ALA A 1 105 ? -0.565 9.262 -1.327 1.00 94.44 105 ALA A CA 1
ATOM 837 C C . ALA A 1 105 ? 0.255 8.712 -0.144 1.00 94.44 105 ALA A C 1
ATOM 839 O O . ALA A 1 105 ? -0.299 8.037 0.728 1.00 94.44 105 ALA A O 1
ATOM 840 N N . ARG A 1 106 ? 1.560 9.012 -0.044 1.00 92.69 106 ARG A N 1
ATOM 841 C CA . ARG A 1 106 ? 2.364 8.618 1.129 1.00 92.69 106 ARG A CA 1
ATOM 842 C C . ARG A 1 106 ? 1.821 9.209 2.421 1.00 92.69 106 ARG A C 1
ATOM 844 O O . ARG A 1 106 ? 1.838 8.540 3.451 1.00 92.69 106 ARG A O 1
ATOM 851 N N . GLU A 1 107 ? 1.346 10.450 2.387 1.00 89.81 107 GLU A N 1
ATOM 852 C CA . GLU A 1 107 ? 0.740 11.071 3.565 1.00 89.81 107 GLU A CA 1
ATOM 853 C C . GLU A 1 107 ? -0.473 10.260 4.044 1.00 89.81 107 GLU A C 1
ATOM 855 O O . GLU A 1 107 ? -0.594 9.959 5.233 1.00 89.81 107 GLU A O 1
ATOM 860 N N . ASN A 1 108 ? -1.305 9.799 3.107 1.00 89.50 108 ASN A N 1
ATOM 861 C CA . ASN A 1 108 ? -2.480 8.984 3.405 1.00 89.50 108 ASN A CA 1
ATOM 862 C C . ASN A 1 108 ? -2.102 7.667 4.100 1.00 89.50 108 ASN A C 1
ATOM 864 O O . ASN A 1 108 ? -2.717 7.323 5.112 1.00 89.50 108 ASN A O 1
ATOM 868 N N . VAL A 1 109 ? -1.051 6.968 3.648 1.00 92.19 109 VAL A N 1
ATOM 869 C CA . VAL A 1 109 ? -0.623 5.724 4.314 1.00 92.19 109 VAL A CA 1
ATOM 870 C C . VAL A 1 109 ? -0.022 5.970 5.704 1.00 92.19 109 VAL A C 1
ATOM 872 O O . VAL A 1 109 ? -0.210 5.147 6.600 1.00 92.19 109 VAL A O 1
ATOM 875 N N . TYR A 1 110 ? 0.642 7.108 5.944 1.00 90.81 110 TYR A N 1
ATOM 876 C CA . TYR A 1 110 ? 1.088 7.475 7.296 1.00 90.81 110 TYR A CA 1
ATOM 877 C C . TYR A 1 110 ? -0.095 7.751 8.226 1.00 90.81 110 TYR A C 1
ATOM 879 O O . TYR A 1 110 ? -0.128 7.228 9.341 1.00 90.81 110 TYR A O 1
ATOM 887 N N . ILE A 1 111 ? -1.095 8.502 7.756 1.00 89.19 111 ILE A N 1
ATOM 888 C CA . ILE A 1 111 ? -2.331 8.756 8.509 1.00 89.19 111 ILE A CA 1
ATOM 889 C C . ILE A 1 111 ? -3.028 7.434 8.847 1.00 89.19 111 ILE A C 1
ATOM 891 O O . ILE A 1 111 ? -3.449 7.235 9.990 1.00 89.19 111 ILE A O 1
ATOM 895 N N . ALA A 1 112 ? -3.126 6.518 7.882 1.00 92.69 112 ALA A N 1
ATOM 896 C CA . ALA A 1 112 ? -3.704 5.198 8.096 1.00 92.69 112 ALA A CA 1
ATOM 897 C C . ALA A 1 112 ? -2.945 4.410 9.172 1.00 92.69 112 ALA A C 1
ATOM 899 O O . ALA A 1 112 ? -3.562 3.921 10.115 1.00 92.69 112 ALA A O 1
ATOM 900 N N . GLN A 1 113 ? -1.612 4.350 9.092 1.00 92.44 113 GLN A N 1
ATOM 901 C CA . GLN A 1 113 ? -0.783 3.674 10.096 1.00 92.44 113 GLN A CA 1
ATOM 902 C C . GLN A 1 113 ? -0.961 4.261 11.495 1.00 92.44 113 GLN A C 1
ATOM 904 O O . GLN A 1 113 ? -1.150 3.506 12.446 1.00 92.44 113 GLN A O 1
ATOM 909 N N . SER A 1 114 ? -0.954 5.589 11.635 1.00 89.75 114 SER A N 1
ATOM 910 C CA . SER A 1 114 ? -1.176 6.233 12.932 1.00 89.75 114 SER A CA 1
ATOM 911 C C . SER A 1 114 ? -2.548 5.884 13.509 1.00 89.75 114 SER A C 1
ATOM 913 O O . SER A 1 114 ? -2.656 5.590 14.696 1.00 89.75 114 SER A O 1
ATOM 915 N N . ARG A 1 115 ? -3.600 5.858 12.682 1.00 89.62 115 ARG A N 1
ATOM 916 C CA . ARG A 1 115 ? -4.953 5.481 13.124 1.00 89.62 115 ARG A CA 1
ATOM 917 C C . ARG A 1 115 ? -5.044 4.014 13.530 1.00 89.62 115 ARG A C 1
ATOM 919 O O . ARG A 1 115 ? -5.590 3.724 14.589 1.00 89.62 115 ARG A O 1
ATOM 926 N N . LEU A 1 116 ? -4.484 3.104 12.736 1.00 90.69 116 LEU A N 1
ATOM 927 C CA . LEU A 1 116 ? -4.431 1.676 13.062 1.00 90.69 116 LEU A CA 1
ATOM 928 C C . LEU A 1 116 ? -3.668 1.433 14.369 1.00 90.69 116 LEU A C 1
ATOM 930 O O . LEU A 1 116 ? -4.115 0.657 15.213 1.00 90.69 116 LEU A O 1
ATOM 934 N N . GLN A 1 117 ? -2.570 2.158 14.583 1.00 88.88 117 GLN A N 1
ATOM 935 C CA . GLN A 1 117 ? -1.802 2.095 15.820 1.00 88.88 117 GLN A CA 1
ATOM 936 C C . GLN A 1 117 ? -2.593 2.625 17.026 1.00 88.88 117 GLN A C 1
ATOM 938 O O . GLN A 1 117 ? -2.560 1.997 18.082 1.00 88.88 117 GLN A O 1
ATOM 943 N N . LEU A 1 118 ? -3.343 3.725 16.877 1.00 87.12 118 LEU A N 1
ATOM 944 C CA . LEU A 1 118 ? -4.235 4.244 17.926 1.00 87.12 118 LEU A CA 1
ATOM 945 C C . LEU A 1 118 ? -5.347 3.253 18.301 1.00 87.12 118 LEU A C 1
ATOM 947 O O . LEU A 1 118 ? -5.753 3.199 19.459 1.00 87.12 118 LEU A O 1
ATOM 951 N N . LEU A 1 119 ? -5.821 2.459 17.338 1.00 88.88 119 LEU A N 1
ATOM 952 C CA . LEU A 1 119 ? -6.802 1.396 17.569 1.00 88.88 119 LEU A CA 1
ATOM 953 C C . LEU A 1 119 ? -6.193 0.136 18.206 1.00 88.88 119 LEU A C 1
ATOM 955 O O . LEU A 1 119 ? -6.937 -0.739 18.643 1.00 88.88 119 LEU A O 1
ATOM 959 N N . GLY A 1 120 ? -4.861 0.046 18.286 1.00 90.81 120 GLY A N 1
ATOM 960 C CA . GLY A 1 120 ? -4.146 -1.128 18.785 1.00 90.81 120 GLY A CA 1
ATOM 961 C C . GLY A 1 120 ? -3.962 -2.241 17.749 1.00 90.81 120 GLY A C 1
ATOM 962 O O . GLY A 1 120 ? -3.509 -3.323 18.108 1.00 90.81 120 GLY A O 1
ATOM 963 N N . PHE A 1 121 ? -4.256 -1.989 16.468 1.00 93.56 121 PHE A N 1
ATOM 964 C CA . PHE A 1 121 ? -4.140 -2.964 15.375 1.00 93.56 121 PHE A CA 1
ATOM 965 C C . PHE A 1 121 ? -2.690 -3.058 14.875 1.00 93.56 121 PHE A C 1
ATOM 967 O O . PHE A 1 121 ? -2.341 -2.667 13.755 1.00 93.56 121 PHE A O 1
ATOM 974 N N . THR A 1 122 ? -1.807 -3.533 15.754 1.00 93.62 122 THR A N 1
ATOM 975 C CA . THR A 1 122 ? -0.351 -3.583 15.544 1.00 93.62 122 THR A CA 1
ATOM 976 C C . THR A 1 122 ? 0.051 -4.498 14.390 1.00 93.62 122 THR A C 1
ATOM 978 O O . THR A 1 122 ? 0.966 -4.163 13.632 1.00 93.62 122 THR A O 1
ATOM 981 N N . GLU A 1 123 ? -0.655 -5.613 14.199 1.00 95.62 123 GLU A N 1
ATOM 982 C CA . GLU A 1 123 ? -0.408 -6.543 13.096 1.00 95.62 123 GLU A CA 1
ATOM 983 C C . GLU A 1 123 ? -0.768 -5.914 11.744 1.00 95.62 123 GLU A C 1
ATOM 985 O O . GLU A 1 123 ? 0.078 -5.861 10.851 1.00 95.62 123 GLU A O 1
ATOM 990 N N . VAL A 1 124 ? -1.960 -5.310 11.622 1.00 95.69 124 VAL A N 1
ATOM 991 C CA . VAL A 1 124 ? -2.366 -4.565 10.413 1.00 95.69 124 VAL A CA 1
ATOM 992 C C . VAL A 1 124 ? -1.354 -3.466 10.087 1.00 95.69 124 VAL A C 1
ATOM 994 O O . VAL A 1 124 ? -0.933 -3.313 8.939 1.00 95.69 124 VAL A O 1
ATOM 997 N N . THR A 1 125 ? -0.920 -2.723 11.109 1.00 95.75 125 THR A N 1
ATOM 998 C CA . THR A 1 125 ? 0.062 -1.640 10.960 1.00 95.75 125 THR A CA 1
ATOM 999 C C . THR A 1 125 ? 1.400 -2.170 10.436 1.00 95.75 125 THR A C 1
ATOM 1001 O O . THR A 1 125 ? 1.988 -1.578 9.529 1.00 95.75 125 THR A O 1
ATOM 1004 N N . THR A 1 126 ? 1.864 -3.310 10.958 1.00 97.19 126 THR A N 1
ATOM 1005 C CA . THR A 1 126 ? 3.097 -3.984 10.517 1.00 97.19 126 THR A CA 1
ATOM 1006 C C . THR A 1 126 ? 3.005 -4.442 9.064 1.00 97.19 126 THR A C 1
ATOM 1008 O O . THR A 1 126 ? 3.933 -4.216 8.282 1.00 97.19 126 THR A O 1
ATOM 1011 N N . ILE A 1 127 ? 1.877 -5.035 8.666 1.00 97.69 127 ILE A N 1
ATOM 1012 C CA . ILE A 1 127 ? 1.665 -5.467 7.281 1.00 97.69 127 ILE A CA 1
ATOM 1013 C C . ILE A 1 127 ? 1.662 -4.250 6.348 1.00 97.69 127 ILE A C 1
ATOM 1015 O O . ILE A 1 127 ? 2.384 -4.248 5.349 1.00 97.69 127 ILE A O 1
ATOM 1019 N N . LEU A 1 128 ? 0.945 -3.178 6.697 1.00 95.88 128 LEU A N 1
ATOM 1020 C CA . LEU A 1 128 ? 0.913 -1.946 5.905 1.00 95.88 128 LEU A CA 1
ATOM 1021 C C . LEU A 1 128 ? 2.299 -1.289 5.795 1.00 95.88 128 LEU A C 1
ATOM 1023 O O . LEU A 1 128 ? 2.693 -0.817 4.728 1.00 95.88 128 LEU A O 1
ATOM 1027 N N . TYR A 1 129 ? 3.085 -1.302 6.876 1.00 95.25 129 TYR A N 1
ATOM 1028 C CA . TYR A 1 129 ? 4.488 -0.882 6.849 1.00 95.25 129 TYR A CA 1
ATOM 1029 C C . TYR A 1 129 ? 5.313 -1.716 5.867 1.00 95.25 129 TYR A C 1
ATOM 1031 O O . TYR A 1 129 ? 6.106 -1.162 5.104 1.00 95.25 129 TYR A O 1
ATOM 1039 N N . SER A 1 130 ? 5.112 -3.034 5.845 1.00 95.94 130 SER A N 1
ATOM 1040 C CA . SER A 1 130 ? 5.815 -3.916 4.916 1.00 95.94 130 SER A CA 1
ATOM 1041 C C . SER A 1 130 ? 5.464 -3.611 3.454 1.00 95.94 130 SER A C 1
ATOM 1043 O O . SER A 1 130 ? 6.352 -3.651 2.606 1.00 95.94 130 SER A O 1
ATOM 1045 N N . ILE A 1 131 ? 4.219 -3.239 3.136 1.00 96.50 131 ILE A N 1
ATOM 1046 C CA . ILE A 1 131 ? 3.846 -2.800 1.781 1.00 96.50 131 ILE A CA 1
ATOM 1047 C C . ILE A 1 131 ? 4.645 -1.548 1.401 1.00 96.50 131 ILE A C 1
ATOM 1049 O O . ILE A 1 131 ? 5.238 -1.506 0.325 1.00 96.50 131 ILE A O 1
ATOM 1053 N N . ARG A 1 132 ? 4.776 -0.576 2.312 1.00 94.44 132 ARG A N 1
ATOM 1054 C CA . ARG A 1 132 ? 5.580 0.631 2.062 1.00 94.44 132 ARG A CA 1
ATOM 1055 C C . ARG A 1 132 ? 7.059 0.336 1.801 1.00 94.44 132 ARG A C 1
ATOM 1057 O O . ARG A 1 132 ? 7.700 1.041 1.030 1.00 94.44 132 ARG A O 1
ATOM 1064 N N . GLN A 1 133 ? 7.620 -0.717 2.392 1.00 93.81 133 GLN A N 1
ATOM 1065 C CA . GLN A 1 133 ? 9.001 -1.114 2.086 1.00 93.81 133 GLN A CA 1
ATOM 1066 C C . GLN A 1 133 ? 9.172 -1.579 0.631 1.00 93.81 133 GLN A C 1
ATOM 1068 O O . GLN A 1 133 ? 10.232 -1.364 0.045 1.00 93.81 133 GLN A O 1
ATOM 1073 N N . LEU A 1 134 ? 8.135 -2.157 0.011 1.00 95.25 134 LEU A N 1
ATOM 1074 C CA . LEU A 1 134 ? 8.177 -2.517 -1.412 1.00 95.25 134 LEU A CA 1
ATOM 1075 C C . LEU A 1 134 ? 8.227 -1.287 -2.321 1.00 95.25 134 LEU A C 1
ATOM 1077 O O . LEU A 1 134 ? 8.858 -1.334 -3.377 1.00 95.25 134 LEU A O 1
ATOM 1081 N N . GLU A 1 135 ? 7.618 -0.183 -1.898 1.00 95.12 135 GLU A N 1
ATOM 1082 C CA . GLU A 1 135 ? 7.649 1.090 -2.617 1.00 95.12 135 GLU A CA 1
ATOM 1083 C C . GLU A 1 135 ? 9.082 1.590 -2.841 1.00 95.12 135 GLU A C 1
ATOM 1085 O O . GLU A 1 135 ? 9.432 2.027 -3.934 1.00 95.12 135 GLU A O 1
ATOM 1090 N N . VAL A 1 136 ? 9.947 1.463 -1.829 1.00 91.25 136 VAL A N 1
ATOM 1091 C CA . VAL A 1 136 ? 11.361 1.868 -1.924 1.00 91.25 136 VAL A CA 1
ATOM 1092 C C . VAL A 1 136 ? 12.063 1.119 -3.057 1.00 91.25 136 VAL A C 1
ATOM 1094 O O . VAL A 1 136 ? 12.807 1.717 -3.831 1.00 91.25 136 VAL A O 1
ATOM 1097 N N . SER A 1 137 ? 11.790 -0.182 -3.185 1.00 93.06 137 SER A N 1
ATOM 1098 C CA . SER A 1 137 ? 12.430 -1.029 -4.194 1.00 93.06 137 SER A CA 1
ATOM 1099 C C . SER A 1 137 ? 11.978 -0.736 -5.623 1.00 93.06 137 SER A C 1
ATOM 1101 O O . SER A 1 137 ? 12.752 -0.962 -6.548 1.00 93.06 137 SER A O 1
ATOM 1103 N N . ILE A 1 138 ? 10.757 -0.235 -5.828 1.00 93.81 138 ILE A N 1
ATOM 1104 C CA . ILE A 1 138 ? 10.237 0.030 -7.174 1.00 93.81 138 ILE A CA 1
ATOM 1105 C C . ILE A 1 138 ? 10.500 1.471 -7.624 1.00 93.81 138 ILE A C 1
ATOM 1107 O O . ILE A 1 138 ? 10.786 1.712 -8.794 1.00 93.81 138 ILE A O 1
ATOM 1111 N N . ARG A 1 139 ? 10.525 2.427 -6.689 1.00 92.88 139 ARG A N 1
ATOM 1112 C CA . ARG A 1 139 ? 10.782 3.842 -6.997 1.00 92.88 139 ARG A CA 1
ATOM 1113 C C . ARG A 1 139 ? 12.200 4.143 -7.464 1.00 92.88 139 ARG A C 1
ATOM 1115 O O . ARG A 1 139 ? 12.416 5.150 -8.128 1.00 92.88 139 ARG A O 1
ATOM 1122 N N . GLN A 1 140 ? 13.170 3.273 -7.177 1.00 92.31 140 GLN A N 1
ATOM 1123 C CA . GLN A 1 140 ? 14.531 3.430 -7.705 1.00 92.31 140 GLN A CA 1
ATOM 1124 C C . GLN A 1 140 ? 14.578 3.432 -9.244 1.00 92.31 140 GLN A C 1
ATOM 1126 O O . GLN A 1 140 ? 15.560 3.888 -9.821 1.00 92.31 140 GLN A O 1
ATOM 1131 N N . PHE A 1 141 ? 13.541 2.924 -9.921 1.00 94.12 141 PHE A N 1
ATOM 1132 C CA . PHE A 1 141 ? 13.524 2.848 -11.378 1.00 94.12 141 PHE A CA 1
ATOM 1133 C C . PHE A 1 141 ? 13.175 4.166 -12.064 1.00 94.12 141 PHE A C 1
ATOM 1135 O O . PHE A 1 141 ? 13.650 4.374 -13.173 1.00 94.12 141 PHE A O 1
ATOM 1142 N N . TYR A 1 142 ? 12.462 5.091 -11.418 1.00 93.50 142 TYR A N 1
ATOM 1143 C CA . TYR A 1 142 ? 12.227 6.416 -12.000 1.00 93.50 142 TYR A CA 1
ATOM 1144 C C . TYR A 1 142 ? 13.530 7.178 -12.332 1.00 93.50 142 TYR A C 1
ATOM 1146 O O . TYR A 1 142 ? 13.727 7.521 -13.500 1.00 93.50 142 TYR A O 1
ATOM 1154 N N . PRO A 1 143 ? 14.479 7.386 -11.391 1.00 92.31 143 PRO A N 1
ATOM 1155 C CA . PRO A 1 143 ? 15.753 8.020 -11.733 1.00 92.31 143 PRO A CA 1
ATOM 1156 C C . PRO A 1 143 ? 16.590 7.172 -12.706 1.00 92.31 143 PRO A C 1
ATOM 1158 O O . PRO A 1 143 ? 17.270 7.725 -13.566 1.00 92.31 143 PRO A O 1
ATOM 1161 N N . ASN A 1 144 ? 16.499 5.837 -12.652 1.00 92.38 144 ASN A N 1
ATOM 1162 C CA . ASN A 1 144 ? 17.215 4.961 -13.588 1.00 92.38 144 ASN A CA 1
ATOM 1163 C C . ASN A 1 144 ? 16.703 5.075 -15.034 1.00 92.38 144 ASN A C 1
ATOM 1165 O O . ASN A 1 144 ? 17.502 4.972 -15.964 1.00 92.38 144 ASN A O 1
ATOM 1169 N N . ILE A 1 145 ? 15.402 5.292 -15.247 1.00 92.56 145 ILE A N 1
ATOM 1170 C CA . ILE A 1 145 ? 14.830 5.532 -16.581 1.00 92.56 145 ILE A CA 1
ATOM 1171 C C . ILE A 1 145 ? 15.415 6.821 -17.159 1.00 92.56 145 ILE A C 1
ATOM 1173 O O . ILE A 1 145 ? 15.935 6.808 -18.273 1.00 92.56 145 ILE A O 1
ATOM 1177 N N . LYS A 1 146 ? 15.414 7.893 -16.361 1.00 86.50 146 LYS A N 1
ATOM 1178 C CA . LYS A 1 146 ? 15.919 9.212 -16.750 1.00 86.50 146 LYS A CA 1
ATOM 1179 C C . LYS A 1 146 ? 17.422 9.222 -17.039 1.00 86.50 146 LYS A C 1
ATOM 1181 O O . LYS A 1 146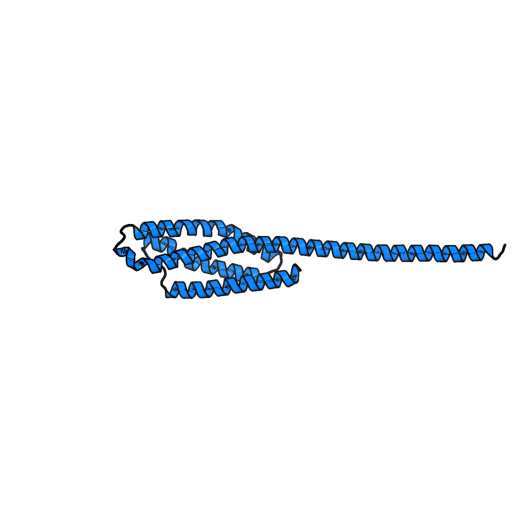 ? 17.862 9.729 -18.066 1.00 86.50 146 LYS A O 1
ATOM 1186 N N . GLU A 1 147 ? 18.224 8.690 -16.120 1.00 90.94 147 GLU A N 1
ATOM 1187 C CA . GLU A 1 147 ? 19.684 8.854 -16.147 1.00 90.94 147 GLU A CA 1
ATOM 1188 C C . GLU A 1 147 ? 20.398 7.727 -16.893 1.00 90.94 147 GLU A C 1
ATOM 1190 O O . GLU A 1 147 ? 21.412 7.949 -17.552 1.00 90.94 147 GLU A O 1
ATOM 1195 N N . GLN A 1 148 ? 19.884 6.503 -16.772 1.00 92.19 148 GLN A N 1
ATOM 1196 C CA . GLN A 1 148 ? 20.571 5.287 -17.212 1.00 92.19 148 GLN A CA 1
ATOM 1197 C C . GLN A 1 148 ? 19.817 4.549 -18.317 1.00 92.19 148 GLN A C 1
ATOM 1199 O O . GLN A 1 148 ? 20.332 3.548 -18.814 1.00 92.19 148 GLN A O 1
ATOM 1204 N N . LYS A 1 149 ? 18.614 5.012 -18.695 1.00 92.38 149 LYS A N 1
ATOM 1205 C CA . LYS A 1 149 ? 17.736 4.333 -19.658 1.00 92.38 149 LYS A CA 1
ATOM 1206 C C . LYS A 1 149 ? 17.566 2.858 -19.298 1.00 92.38 149 LYS A C 1
ATOM 1208 O O . LYS A 1 149 ? 17.762 1.956 -20.112 1.00 92.38 149 LYS A O 1
ATOM 1213 N N . LYS A 1 150 ? 17.284 2.612 -18.016 1.00 93.00 150 LYS A N 1
ATOM 1214 C CA . LYS A 1 150 ? 17.241 1.270 -17.441 1.00 93.00 150 LYS A CA 1
ATOM 1215 C C . LYS A 1 150 ? 15.903 0.999 -16.770 1.00 93.00 150 LYS A C 1
ATOM 1217 O O . LYS A 1 150 ? 15.478 1.728 -15.878 1.00 93.00 150 LYS A O 1
ATOM 1222 N N . LEU A 1 151 ? 15.300 -0.112 -17.171 1.00 94.75 151 LEU A N 1
ATOM 1223 C CA . LEU A 1 151 ? 14.075 -0.664 -16.603 1.00 94.75 151 LEU A CA 1
ATOM 1224 C C . LEU A 1 151 ? 14.383 -1.808 -15.619 1.00 94.75 151 LEU A C 1
ATOM 1226 O O . LEU A 1 151 ? 15.505 -2.334 -15.614 1.00 94.75 151 LEU A O 1
ATOM 1230 N N . PRO A 1 152 ? 13.417 -2.196 -14.765 1.00 96.19 152 PRO A N 1
ATOM 1231 C CA . PRO A 1 152 ? 13.525 -3.420 -13.976 1.00 96.19 152 PRO A CA 1
ATOM 1232 C C . PRO A 1 152 ? 13.654 -4.664 -14.861 1.00 96.19 152 PRO A C 1
ATOM 1234 O O . PRO A 1 152 ? 13.218 -4.686 -16.009 1.00 96.19 152 PRO A O 1
ATOM 1237 N N . THR A 1 153 ? 14.246 -5.722 -14.309 1.00 95.88 153 THR A N 1
ATOM 1238 C CA . THR A 1 153 ? 14.264 -7.039 -14.955 1.00 95.88 153 THR A CA 1
ATOM 1239 C C . THR A 1 153 ? 12.925 -7.750 -14.758 1.00 95.88 153 THR A C 1
ATOM 1241 O O . THR A 1 153 ? 12.227 -7.495 -13.775 1.00 95.88 153 THR A O 1
ATOM 1244 N N . SER A 1 154 ? 12.586 -8.694 -15.640 1.00 94.25 154 SER A N 1
ATOM 1245 C CA . SER A 1 154 ? 11.390 -9.536 -15.474 1.00 94.25 154 SER A CA 1
ATOM 1246 C C . SER A 1 154 ? 11.409 -10.299 -14.145 1.00 94.25 154 SER A C 1
ATOM 1248 O O . SER A 1 154 ? 10.418 -10.298 -13.430 1.00 94.25 154 SER A O 1
ATOM 1250 N N . GLU A 1 155 ? 12.567 -10.835 -13.741 1.00 96.50 155 GLU A N 1
ATOM 1251 C CA . GLU A 1 155 ? 12.734 -11.494 -12.435 1.00 96.50 155 GLU A CA 1
ATOM 1252 C C . GLU A 1 155 ? 12.423 -10.552 -11.259 1.00 96.50 155 GLU A C 1
ATOM 1254 O O . GLU A 1 155 ? 11.767 -10.946 -10.292 1.00 96.50 155 GLU A O 1
ATOM 1259 N N . PHE A 1 156 ? 12.864 -9.290 -11.337 1.00 97.06 156 PHE A N 1
ATOM 1260 C CA . PHE A 1 156 ? 12.530 -8.292 -10.324 1.00 97.06 156 PHE A CA 1
ATOM 1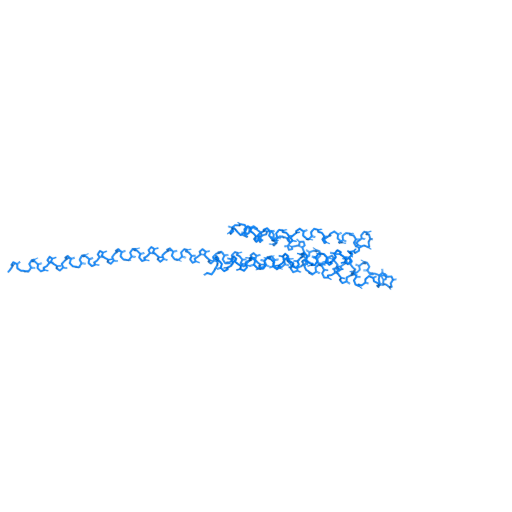261 C C . PHE A 1 156 ? 11.020 -8.043 -10.279 1.00 97.06 156 PHE A C 1
ATOM 1263 O O . PHE A 1 156 ? 10.449 -8.016 -9.188 1.00 97.06 156 PHE A O 1
ATOM 1270 N N . LEU A 1 157 ? 10.382 -7.869 -11.441 1.00 96.94 157 LEU A N 1
ATOM 1271 C CA . LEU A 1 157 ? 8.943 -7.626 -11.539 1.00 96.94 157 LEU A CA 1
ATOM 1272 C C . LEU A 1 157 ? 8.135 -8.798 -10.975 1.00 96.94 157 LEU A C 1
ATOM 1274 O O . LEU A 1 157 ? 7.244 -8.567 -10.161 1.00 96.94 157 LEU A O 1
ATOM 1278 N N . ASP A 1 158 ? 8.487 -10.035 -11.321 1.00 97.19 158 ASP A N 1
ATOM 1279 C CA . ASP A 1 158 ? 7.818 -11.240 -10.823 1.00 97.19 158 ASP A CA 1
ATOM 1280 C C . ASP A 1 158 ? 7.951 -11.367 -9.302 1.00 97.19 158 ASP A C 1
ATOM 1282 O O . ASP A 1 158 ? 6.973 -11.607 -8.585 1.00 97.19 158 ASP A O 1
ATOM 1286 N N . ASN A 1 159 ? 9.159 -11.162 -8.771 1.00 97.75 159 ASN A N 1
ATOM 1287 C CA . ASN A 1 159 ? 9.392 -11.195 -7.331 1.00 97.75 159 ASN A CA 1
ATOM 1288 C C . ASN A 1 159 ? 8.613 -10.083 -6.610 1.00 97.75 159 ASN A C 1
ATOM 1290 O O . ASN A 1 159 ? 7.969 -10.328 -5.585 1.00 97.75 159 ASN A O 1
ATOM 1294 N N . TRP A 1 160 ? 8.636 -8.864 -7.150 1.00 97.75 160 TRP A N 1
ATOM 1295 C CA . TRP A 1 160 ? 7.908 -7.738 -6.580 1.00 97.75 160 TRP A CA 1
ATOM 1296 C C . TRP A 1 160 ? 6.397 -7.993 -6.589 1.00 97.75 160 TRP A C 1
ATOM 1298 O O . TRP A 1 160 ? 5.755 -7.827 -5.553 1.00 97.75 160 TRP A O 1
ATOM 1308 N N . ALA A 1 161 ? 5.839 -8.470 -7.705 1.00 97.25 161 ALA A N 1
ATOM 1309 C CA . ALA A 1 161 ? 4.417 -8.775 -7.853 1.00 97.25 161 ALA A CA 1
ATOM 1310 C C . ALA A 1 161 ? 3.948 -9.843 -6.856 1.00 97.25 161 ALA A C 1
ATOM 1312 O O . ALA A 1 161 ? 2.906 -9.679 -6.214 1.00 97.25 161 ALA A O 1
ATOM 1313 N N . ASN A 1 162 ? 4.744 -10.900 -6.672 1.00 97.88 162 ASN A N 1
ATOM 1314 C CA . ASN A 1 162 ? 4.475 -11.949 -5.690 1.00 97.88 162 ASN A CA 1
ATOM 1315 C C . ASN A 1 162 ? 4.479 -11.394 -4.260 1.00 97.88 162 ASN A C 1
ATOM 1317 O O . ASN A 1 162 ? 3.543 -11.623 -3.492 1.00 97.88 162 ASN A O 1
ATOM 1321 N N . GLN A 1 163 ? 5.503 -10.617 -3.894 1.00 98.00 163 GLN A N 1
ATOM 1322 C CA . GLN A 1 163 ? 5.578 -10.010 -2.565 1.00 98.00 163 GLN A CA 1
ATOM 1323 C C . GLN A 1 163 ? 4.444 -9.013 -2.316 1.00 98.00 163 GLN A C 1
ATOM 1325 O O . GLN A 1 163 ? 3.860 -9.012 -1.231 1.00 98.00 163 GLN A O 1
ATOM 1330 N N . PHE A 1 164 ? 4.124 -8.177 -3.303 1.00 97.88 164 PHE A N 1
ATOM 1331 C CA . PHE A 1 164 ? 3.065 -7.182 -3.209 1.00 97.88 164 PHE A CA 1
ATOM 1332 C C . PHE A 1 164 ? 1.697 -7.839 -3.048 1.00 97.88 164 PHE A C 1
ATOM 1334 O O . PHE A 1 164 ? 0.968 -7.498 -2.118 1.00 97.88 164 PHE A O 1
ATOM 1341 N N . SER A 1 165 ? 1.384 -8.838 -3.876 1.00 96.94 165 SER A N 1
ATOM 1342 C CA . SER A 1 165 ? 0.117 -9.574 -3.808 1.00 96.94 165 SER A CA 1
ATOM 1343 C C . SER A 1 165 ? -0.054 -10.277 -2.462 1.00 96.94 165 SER A C 1
ATOM 1345 O O . SER A 1 165 ? -1.098 -10.145 -1.826 1.00 96.94 165 SER A O 1
ATOM 1347 N N . ASN A 1 166 ? 0.995 -10.943 -1.969 1.00 97.94 166 ASN A N 1
ATOM 1348 C CA . ASN A 1 166 ? 0.963 -11.611 -0.667 1.00 97.94 166 ASN A CA 1
ATOM 1349 C C . ASN A 1 166 ? 0.709 -10.625 0.481 1.00 97.94 166 ASN A C 1
ATOM 1351 O O . ASN A 1 166 ? -0.151 -10.870 1.327 1.00 97.94 166 ASN A O 1
ATOM 1355 N N . ARG A 1 167 ? 1.415 -9.486 0.503 1.00 97.88 167 ARG A N 1
ATOM 1356 C CA . ARG A 1 167 ? 1.256 -8.471 1.560 1.00 97.88 167 ARG A CA 1
ATOM 1357 C C . ARG A 1 167 ? -0.092 -7.754 1.471 1.00 97.88 167 ARG A C 1
ATOM 1359 O O . ARG A 1 167 ? -0.700 -7.500 2.506 1.00 97.88 167 ARG A O 1
ATOM 1366 N N . LYS A 1 168 ? -0.584 -7.469 0.261 1.00 96.75 168 LYS A N 1
ATOM 1367 C CA . LYS A 1 168 ? -1.913 -6.883 0.030 1.00 96.75 168 LYS A CA 1
ATOM 1368 C C . LYS A 1 168 ? -3.023 -7.810 0.528 1.00 96.75 168 LYS A C 1
ATOM 1370 O O . LYS A 1 168 ? -3.900 -7.360 1.259 1.00 96.75 168 LYS A O 1
ATOM 1375 N N . ASN A 1 169 ? -2.958 -9.097 0.192 1.00 97.06 169 ASN A N 1
ATOM 1376 C CA . ASN A 1 169 ? -3.942 -10.079 0.646 1.00 97.06 169 ASN A CA 1
ATOM 1377 C C . ASN A 1 169 ? -3.908 -10.239 2.172 1.00 97.06 169 ASN A C 1
ATOM 1379 O O . ASN A 1 169 ? -4.957 -10.224 2.812 1.00 97.06 169 ASN A O 1
ATOM 1383 N N . ALA A 1 170 ? -2.711 -10.312 2.765 1.00 97.75 170 ALA A N 1
ATOM 1384 C CA . ALA A 1 170 ? -2.550 -10.361 4.218 1.00 97.75 170 ALA A CA 1
ATOM 1385 C C . ALA A 1 170 ? -3.131 -9.113 4.905 1.00 97.75 170 ALA A C 1
ATOM 1387 O O . ALA A 1 170 ? -3.804 -9.230 5.926 1.00 97.75 170 ALA A O 1
ATOM 1388 N N . PHE A 1 171 ? -2.924 -7.924 4.326 1.00 97.44 171 PHE A N 1
ATOM 1389 C CA . PHE A 1 171 ? -3.494 -6.677 4.838 1.00 97.44 171 PHE A CA 1
ATOM 1390 C C . PHE A 1 171 ? -5.024 -6.730 4.845 1.00 97.44 171 PHE A C 1
ATOM 1392 O O . PHE A 1 171 ? -5.639 -6.492 5.881 1.00 97.44 171 PHE A O 1
ATOM 1399 N N . GLN A 1 172 ? -5.636 -7.102 3.718 1.00 95.38 172 GLN A N 1
ATOM 1400 C CA . GLN A 1 172 ? -7.093 -7.196 3.588 1.00 95.38 172 GLN A CA 1
ATOM 1401 C C . GLN A 1 172 ? -7.691 -8.229 4.550 1.00 95.38 172 GLN A C 1
ATOM 1403 O O . GLN A 1 172 ? -8.693 -7.954 5.213 1.00 95.38 172 GLN A O 1
ATOM 1408 N N . GLN A 1 173 ? -7.054 -9.395 4.671 1.00 97.50 173 GLN A N 1
ATOM 1409 C CA . GLN A 1 173 ? -7.487 -10.442 5.590 1.00 97.50 173 GLN A CA 1
ATOM 1410 C C . GLN A 1 173 ? -7.422 -9.968 7.045 1.00 97.50 173 GLN A C 1
ATOM 1412 O O . GLN A 1 173 ? -8.396 -10.126 7.782 1.00 97.50 173 GLN A O 1
ATOM 1417 N N . GLN A 1 174 ? -6.316 -9.342 7.454 1.00 97.12 174 GLN A N 1
ATOM 1418 C CA . GLN A 1 174 ? -6.174 -8.880 8.829 1.00 97.12 174 GLN A CA 1
ATOM 1419 C C . GLN A 1 174 ? -7.134 -7.730 9.148 1.00 97.12 174 GLN A C 1
ATOM 1421 O O . GLN A 1 174 ? -7.772 -7.750 10.195 1.00 97.12 174 GLN A O 1
ATOM 1426 N N . VAL A 1 175 ? -7.315 -6.768 8.239 1.00 95.44 175 VAL A N 1
ATOM 1427 C CA . VAL A 1 175 ? -8.331 -5.713 8.389 1.00 95.44 175 VAL A CA 1
ATOM 1428 C C . VAL A 1 175 ? -9.719 -6.319 8.596 1.00 95.44 175 VAL A C 1
ATOM 1430 O O . VAL A 1 175 ? -10.449 -5.883 9.485 1.00 95.44 175 VAL A O 1
ATOM 1433 N N . SER A 1 176 ? -10.079 -7.340 7.813 1.00 95.38 176 SER A N 1
ATOM 1434 C CA . SER A 1 176 ? -11.362 -8.033 7.956 1.00 95.38 176 SER A CA 1
ATOM 1435 C C . SER A 1 176 ? -11.502 -8.690 9.333 1.00 95.38 176 SER A C 1
ATOM 1437 O O . SER A 1 176 ? -12.561 -8.583 9.955 1.00 95.38 176 SER A O 1
ATOM 1439 N N . ASN A 1 177 ? -10.443 -9.333 9.834 1.00 96.25 177 ASN A N 1
ATOM 1440 C CA . ASN A 1 177 ? -10.430 -9.952 11.162 1.00 96.25 177 ASN A CA 1
ATOM 1441 C C . ASN A 1 177 ? -10.648 -8.912 12.272 1.00 96.25 177 ASN A C 1
ATOM 1443 O O . ASN A 1 177 ? -11.515 -9.099 13.131 1.00 96.25 177 ASN A O 1
ATOM 1447 N N . GLU A 1 178 ? -9.914 -7.796 12.233 1.00 93.94 178 GLU A N 1
ATOM 1448 C CA . GLU A 1 178 ? -10.052 -6.706 13.209 1.00 93.94 178 GLU A CA 1
ATOM 1449 C C . GLU A 1 178 ? -11.445 -6.065 13.142 1.00 93.94 178 GLU A C 1
ATOM 1451 O O . GLU A 1 178 ? -12.063 -5.767 14.169 1.00 93.94 178 GLU A O 1
ATOM 1456 N N . PHE A 1 179 ? -11.991 -5.901 11.932 1.00 92.25 179 PHE A N 1
ATOM 1457 C CA . PHE A 1 179 ? -13.333 -5.366 11.728 1.00 92.25 179 PHE A CA 1
ATOM 1458 C C . PHE A 1 179 ? -14.399 -6.256 12.381 1.00 92.25 179 PHE A C 1
ATOM 1460 O O . PHE A 1 179 ? -15.229 -5.763 13.145 1.00 92.25 179 PHE A O 1
ATOM 1467 N N . HIS A 1 180 ? -14.369 -7.568 12.138 1.00 92.31 180 HIS A N 1
ATOM 1468 C CA . HIS A 1 180 ? -15.331 -8.493 12.744 1.00 92.31 180 HIS A CA 1
ATOM 1469 C C . HIS A 1 180 ? -15.176 -8.609 14.261 1.00 92.31 180 HIS A C 1
ATOM 1471 O O . HIS A 1 180 ? -16.175 -8.738 14.963 1.00 92.31 180 HIS A O 1
ATOM 1477 N N . THR A 1 181 ? -13.946 -8.535 14.768 1.00 92.00 181 THR A N 1
ATOM 1478 C CA . THR A 1 181 ? -13.664 -8.701 16.199 1.00 92.00 181 THR A CA 1
ATOM 1479 C C . THR A 1 181 ? -14.040 -7.462 17.012 1.00 92.00 181 THR A C 1
ATOM 1481 O O . THR A 1 181 ? -14.537 -7.579 18.132 1.00 92.00 181 THR A O 1
ATOM 1484 N N . HIS A 1 182 ? -13.812 -6.264 16.467 1.00 86.75 182 HIS A N 1
ATOM 1485 C CA . HIS A 1 182 ? -13.897 -5.021 17.240 1.00 86.75 182 HIS A CA 1
ATOM 1486 C C . HIS A 1 182 ? -14.977 -4.045 16.779 1.00 86.75 182 HIS A C 1
ATOM 1488 O O . HIS A 1 182 ? -15.337 -3.150 17.550 1.00 86.75 182 HIS A O 1
ATOM 1494 N N . CYS A 1 183 ? -15.484 -4.185 15.553 1.00 81.31 183 CYS A N 1
ATOM 1495 C CA . CYS A 1 183 ? -16.412 -3.222 14.959 1.00 81.31 183 CYS A CA 1
ATOM 1496 C C . CYS A 1 183 ? -17.828 -3.774 14.758 1.00 81.31 183 CYS A C 1
ATOM 1498 O O . CYS A 1 183 ? -18.742 -2.967 14.571 1.00 81.31 183 CYS A O 1
ATOM 1500 N N . VAL A 1 184 ? -18.028 -5.096 14.787 1.00 77.44 184 VAL A N 1
ATOM 1501 C CA . VAL A 1 184 ? -19.343 -5.774 14.755 1.00 77.44 184 VAL A CA 1
ATOM 1502 C C . VAL A 1 184 ? -19.803 -6.084 16.183 1.00 77.44 184 VAL A C 1
ATOM 1504 O O . VAL A 1 184 ? -21.000 -5.874 16.470 1.00 77.44 184 VAL A O 1
#

Organism: NCBI:txid516698

Foldseek 3Di:
DVVVVVVVVVVCCVVVVVVVVVVVVVVVVVVVVVVVVVLLVQLVVLLVLLVQLVVLLVQLLVLLVVLLVLLVVLVVCVVCCVVDVCSLVVSLVSNVVSVVSNVVSVVSNVSSLVSCVVSVVVVLSVLSVQLVVLVVVSVVVNVCSVPVVDGDDPVSSVVSVVSSVVSVVVNVVSSVVCCVVRND

Radius of gyration: 31.28 Å; chains: 1; bounding box: 81×24×99 Å